Protein AF-A0A8S0PNC3-F1 (afdb_monomer_lite)

Organism: NCBI:txid158383

Radius of gyration: 53.54 Å; chains: 1; bounding box: 103×52×140 Å

Secondary structure (DSSP, 8-state):
-----------PPPPPPP-----------------------------PPPPPPPPPP----------TTHHHHHHHHHHHHHHHHHHHHHHHHHHHHHHHHHHHHHHHHHHHHHHHHHHHHHHHHHHHHHHHHHHHHHHHHHHHHHHHHHHHHHHHHHHHHHHHHHHHHHHHHHHHHHHHHHHHHT-PPPGGGS----

Structure (mmCIF, N/CA/C/O backbone):
data_AF-A0A8S0PNC3-F1
#
_entry.id   AF-A0A8S0PNC3-F1
#
loop_
_atom_site.group_PDB
_atom_site.id
_atom_site.type_symbol
_atom_site.label_atom_id
_atom_site.label_alt_id
_atom_site.label_comp_id
_atom_site.label_asym_id
_atom_site.label_entity_id
_atom_site.label_seq_id
_atom_site.pdbx_PDB_ins_code
_atom_site.Cartn_x
_atom_site.Cartn_y
_atom_site.Cartn_z
_atom_site.occupancy
_atom_site.B_iso_or_equiv
_atom_site.auth_seq_id
_atom_site.auth_comp_id
_atom_site.auth_asym_id
_atom_site.auth_atom_id
_atom_site.pdbx_PDB_model_num
ATOM 1 N N . MET A 1 1 ? -17.866 -44.553 69.596 1.00 35.25 1 MET A N 1
ATOM 2 C CA . MET A 1 1 ? -17.193 -44.864 68.315 1.00 35.25 1 MET A CA 1
ATOM 3 C C . MET A 1 1 ? -18.106 -44.362 67.203 1.00 35.25 1 MET A C 1
ATOM 5 O O . MET A 1 1 ? -19.257 -44.765 67.198 1.00 35.25 1 MET A O 1
ATOM 9 N N . ASN A 1 2 ? -17.732 -43.232 66.585 1.00 35.78 2 ASN A N 1
ATOM 10 C CA . ASN A 1 2 ? -17.472 -43.050 65.138 1.00 35.78 2 ASN A CA 1
ATOM 11 C C . ASN A 1 2 ? -18.680 -43.358 64.230 1.00 35.78 2 ASN A C 1
ATOM 13 O O . ASN A 1 2 ? -19.140 -44.489 64.212 1.00 35.78 2 ASN A O 1
ATOM 17 N N . MET A 1 3 ? -19.317 -42.339 63.637 1.00 35.66 3 MET A N 1
ATOM 18 C CA . MET A 1 3 ? -18.965 -41.596 62.396 1.00 35.66 3 MET A CA 1
ATOM 19 C C . MET A 1 3 ? -19.542 -42.263 61.138 1.00 35.66 3 MET A C 1
ATOM 21 O O . MET A 1 3 ? -19.289 -43.442 60.923 1.00 35.66 3 MET A O 1
ATOM 25 N N . GLY A 1 4 ? -20.228 -41.483 60.287 1.00 35.84 4 GLY A N 1
ATOM 26 C CA . GLY A 1 4 ? -20.468 -41.854 58.883 1.00 35.84 4 GLY A CA 1
ATOM 27 C C . GLY A 1 4 ? -21.778 -41.359 58.252 1.00 35.84 4 GLY A C 1
ATOM 28 O O . GLY A 1 4 ? -22.735 -42.113 58.176 1.00 35.84 4 GLY A O 1
ATOM 29 N N . GLU A 1 5 ? -21.804 -40.082 57.860 1.00 39.53 5 GLU A N 1
ATOM 30 C CA .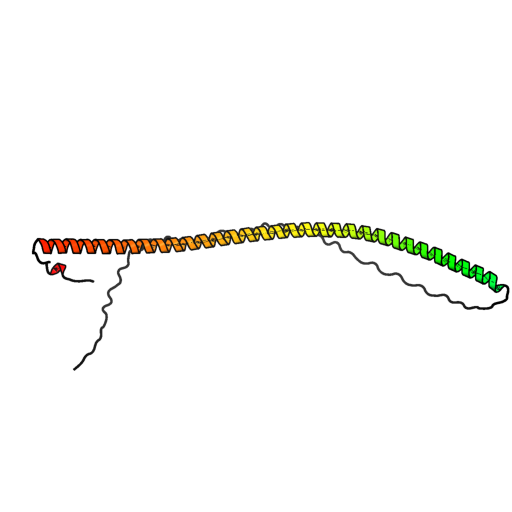 GLU A 1 5 ? -22.172 -39.544 56.527 1.00 39.53 5 GLU A CA 1
ATOM 31 C C . GLU A 1 5 ? -22.951 -40.390 55.479 1.00 39.53 5 GLU A C 1
ATOM 33 O O . GLU A 1 5 ? -22.519 -41.483 55.127 1.00 39.53 5 GLU A O 1
ATOM 38 N N . LEU A 1 6 ? -24.021 -39.782 54.920 1.00 36.72 6 LEU A N 1
ATOM 39 C CA . LEU A 1 6 ? -24.392 -39.521 53.493 1.00 36.72 6 LEU A CA 1
ATOM 40 C C . LEU A 1 6 ? -25.931 -39.617 53.310 1.00 36.72 6 LEU A C 1
ATOM 42 O O . LEU A 1 6 ? -26.512 -40.674 53.520 1.00 36.72 6 LEU A O 1
ATOM 46 N N . GLU A 1 7 ? -26.683 -38.518 53.163 1.00 38.00 7 GLU A N 1
ATOM 47 C CA . GLU A 1 7 ? -26.981 -37.749 51.926 1.00 38.00 7 GLU A CA 1
ATOM 48 C C . GLU A 1 7 ? -27.660 -38.556 50.800 1.00 38.00 7 GLU A C 1
ATOM 50 O O . GLU A 1 7 ? -27.006 -39.319 50.096 1.00 38.00 7 GLU A O 1
ATOM 55 N N . GLU A 1 8 ? -28.960 -38.302 50.579 1.00 37.88 8 GLU A N 1
ATOM 56 C CA . GLU A 1 8 ? -29.574 -38.400 49.247 1.00 37.88 8 GLU A CA 1
ATOM 57 C C . GLU A 1 8 ? -30.665 -37.320 49.053 1.00 37.88 8 GLU A C 1
ATOM 59 O O . GLU A 1 8 ? -31.863 -37.513 49.265 1.00 37.88 8 GLU A O 1
ATOM 64 N N . SER A 1 9 ? -30.201 -36.117 48.706 1.00 37.94 9 SER A N 1
ATOM 65 C CA . SER A 1 9 ? -30.707 -35.223 47.653 1.00 37.94 9 SER A CA 1
ATOM 66 C C . SER A 1 9 ? -32.207 -35.270 47.286 1.00 37.94 9 SER A C 1
ATOM 68 O O . SER A 1 9 ? -32.634 -35.934 46.337 1.00 37.94 9 SER A O 1
ATOM 70 N N . LYS A 1 10 ? -33.010 -34.394 47.908 1.00 42.31 10 LYS A N 1
ATOM 71 C CA . LYS A 1 10 ? -34.225 -33.859 47.264 1.00 42.31 10 LYS A CA 1
ATOM 72 C C . LYS A 1 10 ? -33.864 -32.619 46.449 1.00 42.31 10 LYS A C 1
ATOM 74 O O . LYS A 1 10 ? -33.772 -31.508 46.960 1.00 42.31 10 LYS A O 1
ATOM 79 N N . ARG A 1 11 ? -33.689 -32.841 45.147 1.00 39.75 11 ARG A N 1
ATOM 80 C CA . ARG A 1 11 ? -33.592 -31.828 44.091 1.00 39.75 11 ARG A CA 1
ATOM 81 C C . ARG A 1 11 ? -34.804 -30.882 44.138 1.00 39.75 11 ARG A C 1
ATOM 83 O O . ARG A 1 11 ? -35.896 -31.260 43.718 1.00 39.75 11 ARG A O 1
ATOM 90 N N . VAL A 1 12 ? -34.602 -29.647 44.595 1.00 37.94 12 VAL A N 1
ATOM 91 C CA . VAL A 1 12 ? -35.536 -28.530 44.380 1.00 37.94 12 VAL A CA 1
ATOM 92 C C . VAL A 1 12 ? -35.039 -27.720 43.182 1.00 37.94 12 VAL A C 1
ATOM 94 O O . VAL A 1 12 ? -33.855 -27.414 43.064 1.00 37.94 12 VAL A O 1
ATOM 97 N N . LYS A 1 13 ? -35.960 -27.475 42.247 1.00 35.00 13 LYS A N 1
ATOM 98 C CA . LYS A 1 13 ? -35.778 -26.757 40.978 1.00 35.00 13 LYS A CA 1
ATOM 99 C C . LYS A 1 13 ? -35.099 -25.389 41.173 1.00 35.00 13 LYS A C 1
ATOM 101 O O . LYS A 1 13 ? -35.515 -24.663 42.071 1.00 35.00 13 LYS A O 1
ATOM 106 N N . PRO A 1 14 ? -34.172 -24.982 40.288 1.00 37.22 14 PRO A N 1
ATOM 107 C CA . PRO A 1 14 ? -33.817 -23.575 40.141 1.00 37.22 14 PRO A CA 1
ATOM 108 C C . PRO A 1 14 ? -35.040 -22.796 39.642 1.00 37.22 14 PRO A C 1
ATOM 110 O O . PRO A 1 14 ? -35.660 -23.200 38.655 1.00 37.22 14 PRO A O 1
ATOM 113 N N . GLU A 1 15 ? -35.389 -21.699 40.314 1.00 37.06 15 GLU A N 1
ATOM 114 C CA . GLU A 1 15 ? -36.291 -20.704 39.738 1.00 37.06 15 GLU A CA 1
ATOM 115 C C . GLU A 1 15 ? -35.615 -20.048 38.529 1.00 37.06 15 GLU A C 1
ATOM 117 O O . GLU A 1 15 ? -34.512 -19.505 38.614 1.00 37.06 15 GLU A O 1
ATOM 122 N N . GLU A 1 16 ? -36.291 -20.130 37.385 1.00 38.62 16 GLU A N 1
ATOM 123 C CA . GLU A 1 16 ? -35.973 -19.379 36.178 1.00 38.62 16 GLU A CA 1
ATOM 124 C C . GLU A 1 16 ? -36.192 -17.885 36.433 1.00 38.62 16 GLU A C 1
ATOM 126 O O . GLU A 1 16 ? -37.315 -17.426 36.644 1.00 38.62 16 GLU A O 1
ATOM 131 N N . PHE A 1 17 ? -35.113 -17.106 36.364 1.00 40.19 17 PHE A N 1
ATOM 132 C CA . PHE A 1 17 ? -35.220 -15.655 36.262 1.00 40.19 17 PHE A CA 1
ATOM 133 C C . PHE A 1 17 ? -35.863 -15.280 34.917 1.00 40.19 17 PHE A C 1
ATOM 135 O O . PHE A 1 17 ? -35.531 -15.885 33.892 1.00 40.19 17 PHE A O 1
ATOM 142 N N . PRO A 1 18 ? -36.768 -14.283 34.887 1.00 35.50 18 PRO A N 1
ATOM 143 C CA . PRO A 1 18 ? -37.530 -13.953 33.693 1.00 35.50 18 PRO A CA 1
ATOM 144 C C . PRO A 1 18 ? -36.592 -13.545 32.559 1.00 35.50 18 PRO A C 1
ATOM 146 O O . PRO A 1 18 ? -35.780 -12.630 32.705 1.00 35.50 18 PRO A O 1
ATOM 149 N N . ALA A 1 19 ? -36.743 -14.230 31.424 1.00 36.75 19 ALA A N 1
ATOM 150 C CA . ALA A 1 19 ? -36.031 -13.964 30.188 1.00 36.75 19 ALA A CA 1
ATOM 151 C C . ALA A 1 19 ? -36.171 -12.486 29.795 1.00 36.75 19 ALA A C 1
ATOM 153 O O . ALA A 1 19 ? -37.175 -12.047 29.224 1.00 36.75 19 ALA A O 1
ATOM 154 N N . THR A 1 20 ? -35.139 -11.695 30.080 1.00 35.78 20 THR A N 1
ATOM 155 C CA . THR A 1 20 ? -34.94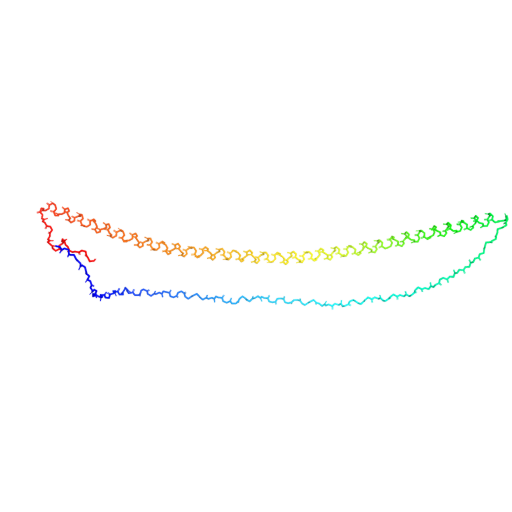6 -10.416 29.411 1.00 35.78 20 THR A CA 1
ATOM 156 C C . THR A 1 20 ? -34.622 -10.733 27.967 1.00 35.78 20 THR A C 1
ATOM 158 O O . THR A 1 20 ? -33.523 -11.194 27.674 1.00 35.78 20 THR A O 1
ATOM 161 N N . LYS A 1 21 ? -35.629 -10.534 27.113 1.00 38.09 21 LYS A N 1
ATOM 162 C CA . LYS A 1 21 ? -35.606 -10.606 25.650 1.00 38.09 21 LYS A CA 1
ATOM 163 C C . LYS A 1 21 ? -34.200 -10.307 25.133 1.00 38.09 21 LYS A C 1
ATOM 165 O O . LYS A 1 21 ? -33.789 -9.147 25.105 1.00 38.09 21 LYS A O 1
ATOM 170 N N . GLU A 1 22 ? -33.465 -11.355 24.771 1.00 34.66 22 GLU A N 1
ATOM 171 C CA . GLU A 1 22 ? -32.216 -11.208 24.043 1.00 34.66 22 GLU A CA 1
ATOM 172 C C . GLU A 1 22 ? -32.556 -10.423 22.780 1.00 34.66 22 GLU A C 1
ATOM 174 O O . GLU A 1 22 ? -33.318 -10.882 21.926 1.00 34.66 22 GLU A O 1
ATOM 179 N N . ALA A 1 23 ? -32.057 -9.192 22.684 1.00 36.88 23 ALA A N 1
ATOM 180 C CA . ALA A 1 23 ? -32.041 -8.504 21.413 1.00 36.88 23 ALA A CA 1
ATOM 181 C C . ALA A 1 23 ? -31.129 -9.339 20.516 1.00 36.88 23 ALA A C 1
ATOM 183 O O . ALA A 1 23 ? -29.906 -9.301 20.651 1.00 36.88 23 ALA A O 1
ATOM 184 N N . HIS A 1 24 ? -31.740 -10.148 19.655 1.00 32.00 24 HIS A N 1
ATOM 185 C CA . HIS A 1 24 ? -31.059 -10.862 18.594 1.00 32.00 24 HIS A CA 1
ATOM 186 C C . HIS A 1 24 ? -30.411 -9.797 17.704 1.00 32.00 24 HIS A C 1
ATOM 188 O O . HIS A 1 24 ? -31.065 -9.192 16.856 1.00 32.00 24 HIS A O 1
ATOM 194 N N . ILE A 1 25 ? -29.139 -9.482 17.957 1.00 35.88 25 ILE A N 1
ATOM 195 C CA . ILE A 1 25 ? -28.362 -8.643 17.051 1.00 35.88 25 ILE A CA 1
ATOM 196 C C . ILE A 1 25 ? -27.991 -9.559 15.892 1.00 35.88 25 ILE A C 1
ATOM 198 O O . ILE A 1 25 ? -26.942 -10.200 15.885 1.00 35.88 25 ILE A O 1
ATOM 202 N N . GLU A 1 26 ? -28.911 -9.651 14.936 1.00 32.66 26 GLU A N 1
ATOM 203 C CA . GLU A 1 26 ? -28.681 -10.270 13.642 1.00 32.66 26 GLU A CA 1
ATOM 204 C C . GLU A 1 26 ? -27.460 -9.594 13.007 1.00 32.66 26 GLU A C 1
ATOM 206 O O . GLU A 1 26 ? -27.478 -8.410 12.654 1.00 32.66 26 GLU A O 1
ATOM 211 N N . ILE A 1 27 ? -26.359 -10.340 12.889 1.00 35.19 27 ILE A N 1
ATOM 212 C CA . ILE A 1 27 ? -25.191 -9.909 12.124 1.00 35.19 27 ILE A CA 1
ATOM 213 C C . ILE A 1 27 ? -25.582 -10.025 10.652 1.00 35.19 27 ILE A C 1
ATOM 215 O O . ILE A 1 27 ? -25.289 -11.012 9.980 1.00 35.19 27 ILE A O 1
ATOM 219 N N . LYS A 1 28 ? -26.283 -9.011 10.143 1.00 34.16 28 LYS A N 1
ATOM 220 C CA . LYS A 1 28 ? -26.570 -8.903 8.718 1.00 34.16 28 LYS A CA 1
ATOM 221 C C . LYS A 1 28 ? -25.260 -8.603 7.999 1.00 34.16 28 LYS A C 1
ATOM 223 O O . LYS A 1 28 ? -24.784 -7.471 8.020 1.00 34.16 28 LYS A O 1
ATOM 228 N N . ALA A 1 29 ? -24.669 -9.628 7.391 1.00 41.75 29 ALA A N 1
ATOM 229 C CA . ALA A 1 29 ? -23.529 -9.479 6.497 1.00 41.75 29 ALA A CA 1
ATOM 230 C C . ALA A 1 29 ? -23.938 -8.599 5.298 1.00 41.75 29 ALA A C 1
ATOM 232 O O . ALA A 1 29 ? -24.823 -9.000 4.537 1.00 41.75 29 ALA A O 1
ATOM 233 N N . PRO A 1 30 ? -23.345 -7.408 5.091 1.00 42.47 30 PRO A N 1
ATOM 234 C CA . PRO A 1 30 ? -23.678 -6.594 3.935 1.00 42.47 30 PRO A CA 1
ATOM 235 C C . PRO A 1 30 ? -22.762 -6.957 2.760 1.00 42.47 30 PRO A C 1
ATOM 237 O O . PRO A 1 30 ? -21.583 -6.623 2.749 1.00 42.47 30 PRO A O 1
ATOM 240 N N . ASN A 1 31 ? -23.377 -7.626 1.784 1.00 36.38 31 ASN A N 1
ATOM 241 C CA . ASN A 1 31 ? -23.206 -7.515 0.334 1.00 36.38 31 ASN A CA 1
ATOM 242 C C . ASN A 1 31 ? -21.800 -7.631 -0.289 1.00 36.38 31 ASN A C 1
ATOM 244 O O . ASN A 1 31 ? -20.936 -6.769 -0.161 1.00 36.38 31 ASN A O 1
ATOM 248 N N . HIS A 1 32 ? -21.683 -8.686 -1.103 1.00 37.06 32 HIS A N 1
ATOM 249 C CA . HIS A 1 32 ? -20.762 -8.909 -2.218 1.00 37.06 32 HIS A CA 1
ATOM 250 C C . HIS A 1 32 ? -20.119 -7.625 -2.780 1.00 37.06 32 HIS A C 1
ATOM 252 O O . HIS A 1 32 ? -20.782 -6.797 -3.410 1.00 37.06 32 HIS A O 1
ATOM 258 N N . VAL A 1 33 ? -18.799 -7.501 -2.611 1.00 33.62 33 VAL A N 1
ATOM 259 C CA . VAL A 1 33 ? -17.993 -6.439 -3.222 1.00 33.62 33 VAL A CA 1
ATOM 260 C C . VAL A 1 33 ? -18.045 -6.599 -4.742 1.00 33.62 33 VAL A C 1
ATOM 262 O O . VAL A 1 33 ? -17.452 -7.509 -5.316 1.00 33.62 33 VAL A O 1
ATOM 265 N N . SER A 1 34 ? -18.787 -5.710 -5.403 1.00 32.88 34 SER A N 1
ATOM 266 C CA . SER A 1 34 ? -18.730 -5.537 -6.853 1.00 32.88 34 SER A CA 1
ATOM 267 C C . SER A 1 34 ? -17.409 -4.860 -7.206 1.00 32.88 34 SER A C 1
ATOM 269 O O . SER A 1 34 ? -17.277 -3.637 -7.139 1.00 32.88 34 SER A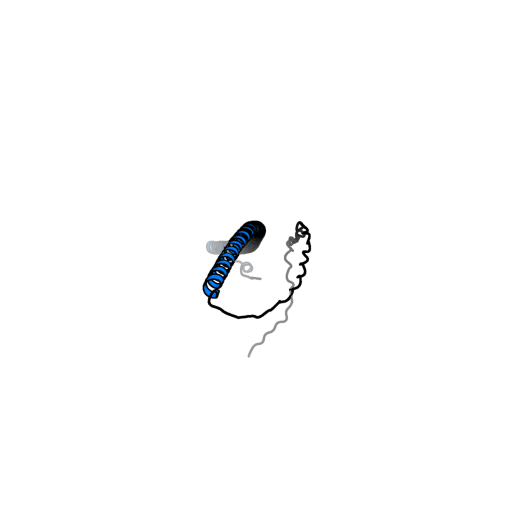 O 1
ATOM 271 N N . PHE A 1 35 ? -16.406 -5.662 -7.555 1.00 31.62 35 PHE A N 1
ATOM 272 C CA . PHE A 1 35 ? -15.218 -5.154 -8.225 1.00 31.62 35 PHE A CA 1
ATOM 273 C C . PHE A 1 35 ? -15.613 -4.747 -9.646 1.00 31.62 35 PHE A C 1
ATOM 275 O O . PHE A 1 35 ? -15.987 -5.585 -10.470 1.00 31.62 35 PHE A O 1
ATOM 282 N N . ARG A 1 36 ? -15.547 -3.443 -9.941 1.00 33.44 36 ARG A N 1
ATOM 283 C CA . ARG A 1 36 ? -15.670 -2.934 -11.310 1.00 33.44 36 ARG A CA 1
ATOM 284 C C . ARG A 1 36 ? -14.612 -3.610 -12.183 1.00 33.44 36 ARG A C 1
ATOM 286 O O . ARG A 1 36 ? -13.419 -3.369 -12.041 1.00 33.44 36 ARG A O 1
ATOM 293 N N . LYS A 1 37 ? -15.081 -4.445 -13.104 1.00 36.25 37 LYS A N 1
ATOM 294 C CA . LYS A 1 37 ? -14.292 -5.075 -14.157 1.00 36.25 37 LYS A CA 1
ATOM 295 C C . LYS A 1 37 ? -14.008 -4.044 -15.253 1.00 36.25 37 LYS A C 1
ATOM 297 O O . LYS A 1 37 ? -14.843 -3.829 -16.124 1.00 36.25 37 LYS A O 1
ATOM 302 N N . THR A 1 38 ? -12.836 -3.419 -15.230 1.00 28.94 38 THR A N 1
ATOM 303 C CA . THR A 1 38 ? -12.267 -2.752 -16.412 1.00 28.94 38 THR A CA 1
ATOM 304 C C . THR A 1 38 ? -11.339 -3.730 -17.121 1.00 28.94 38 THR A C 1
ATOM 306 O O . THR A 1 38 ? -10.192 -3.915 -16.730 1.00 28.94 38 THR A O 1
ATOM 309 N N . VAL A 1 39 ? -11.875 -4.394 -18.147 1.00 35.62 39 VAL A N 1
ATOM 310 C CA . VAL A 1 39 ? -11.102 -5.149 -19.142 1.00 35.62 39 VAL A CA 1
ATOM 311 C C . VAL A 1 39 ? -10.608 -4.158 -20.189 1.00 35.62 39 VAL A C 1
ATOM 313 O O . VAL A 1 39 ? -11.422 -3.471 -20.801 1.00 35.62 39 VAL A O 1
ATOM 316 N N . VAL A 1 40 ? -9.296 -4.108 -20.416 1.00 30.42 40 VAL A N 1
ATOM 317 C CA . VAL A 1 40 ? -8.717 -3.533 -21.636 1.00 30.42 40 VAL A CA 1
ATOM 318 C C . VAL A 1 40 ? -7.841 -4.601 -22.283 1.00 30.42 40 VAL A C 1
ATOM 320 O O . VAL A 1 40 ? -6.880 -5.085 -21.691 1.00 30.42 40 VAL A O 1
ATOM 323 N N . THR A 1 41 ? -8.252 -4.995 -23.483 1.00 27.84 41 THR A N 1
ATOM 324 C CA . THR A 1 41 ? -7.638 -5.975 -24.381 1.00 27.84 41 THR A CA 1
ATOM 325 C C . THR A 1 41 ? -6.385 -5.383 -25.037 1.00 27.84 41 THR A C 1
ATOM 327 O O . THR A 1 41 ? -6.448 -4.269 -25.553 1.00 27.84 41 THR A O 1
ATOM 330 N N . ILE A 1 42 ? -5.268 -6.119 -25.059 1.00 31.97 42 ILE A N 1
ATOM 331 C CA . ILE A 1 42 ? -4.046 -5.764 -25.805 1.00 31.97 42 ILE A CA 1
ATOM 332 C C . ILE A 1 42 ? -3.960 -6.693 -27.036 1.00 31.97 42 ILE A C 1
ATOM 334 O O . ILE A 1 42 ? -4.011 -7.908 -26.840 1.00 31.97 42 ILE A O 1
ATOM 338 N N . PRO A 1 43 ? -3.880 -6.184 -28.284 1.00 31.95 43 PRO A N 1
ATOM 339 C CA . PRO A 1 43 ? -3.689 -7.014 -29.478 1.00 31.95 43 PRO A CA 1
ATOM 340 C C . PRO A 1 43 ? -2.208 -7.368 -29.699 1.00 31.95 43 PRO A C 1
ATOM 342 O O . PRO A 1 43 ? -1.363 -6.476 -29.738 1.00 31.95 43 PRO A O 1
ATOM 345 N N . ASP A 1 44 ? -1.916 -8.658 -29.884 1.00 30.03 44 ASP A N 1
ATOM 346 C CA . ASP A 1 44 ? -0.612 -9.196 -30.304 1.00 30.03 44 ASP A CA 1
ATOM 347 C C . ASP A 1 44 ? -0.428 -9.077 -31.827 1.00 30.03 44 ASP A C 1
ATOM 349 O O . ASP A 1 44 ? -1.246 -9.598 -32.592 1.00 30.03 44 ASP A O 1
ATOM 353 N N . GLU A 1 45 ? 0.680 -8.482 -32.283 1.00 32.81 45 GLU A N 1
ATOM 354 C CA . GLU A 1 45 ? 1.097 -8.514 -33.690 1.00 32.81 45 GLU A CA 1
ATOM 355 C C . GLU A 1 45 ? 2.439 -9.255 -33.835 1.00 32.81 45 GLU A C 1
ATOM 357 O O . GLU A 1 45 ? 3.463 -8.892 -33.255 1.00 32.81 45 GLU A O 1
ATOM 362 N N . LYS A 1 46 ? 2.397 -10.366 -34.583 1.00 34.91 46 LYS A N 1
ATOM 363 C CA . LYS A 1 46 ? 3.492 -11.319 -34.812 1.00 34.91 46 LYS A CA 1
ATOM 364 C C . LYS A 1 46 ? 4.596 -10.718 -35.686 1.00 34.91 46 LYS A C 1
ATOM 366 O O . LYS A 1 46 ? 4.322 -10.260 -36.790 1.00 34.91 46 LYS A O 1
ATOM 371 N N . ILE A 1 47 ? 5.855 -10.871 -35.271 1.00 33.06 47 ILE A N 1
ATOM 372 C CA . ILE A 1 47 ? 7.037 -10.580 -36.099 1.00 33.06 47 ILE A CA 1
ATOM 373 C C . ILE A 1 47 ? 7.711 -11.900 -36.502 1.00 33.06 47 ILE A C 1
ATOM 375 O O . ILE A 1 47 ? 8.168 -12.664 -35.655 1.00 33.06 47 ILE A O 1
ATOM 379 N N . THR A 1 48 ? 7.782 -12.168 -37.808 1.00 33.69 48 THR A N 1
ATOM 380 C CA . THR A 1 48 ? 8.561 -13.267 -38.412 1.00 33.69 48 THR A CA 1
ATOM 381 C C . THR A 1 48 ? 9.977 -12.807 -38.800 1.00 33.69 48 THR A C 1
ATOM 383 O O . THR A 1 48 ? 10.104 -11.738 -39.398 1.00 33.69 48 THR A O 1
ATOM 386 N N . PRO A 1 49 ? 11.038 -13.598 -38.536 1.00 38.88 49 PRO A N 1
ATOM 387 C CA . PRO A 1 49 ? 12.419 -13.240 -38.881 1.00 38.88 49 PRO A CA 1
ATOM 388 C C . PRO A 1 49 ? 12.806 -13.621 -40.331 1.00 38.88 49 PRO A C 1
ATOM 390 O O . PRO A 1 49 ? 12.300 -14.622 -40.850 1.00 38.88 49 PRO A O 1
ATOM 393 N N . PRO A 1 50 ? 13.725 -12.881 -40.995 1.00 36.47 50 PRO A N 1
ATOM 394 C CA . PRO A 1 50 ? 14.162 -13.184 -42.355 1.00 36.47 50 PRO A CA 1
ATOM 395 C C . PRO A 1 50 ? 15.330 -14.188 -42.408 1.00 36.47 50 PRO A C 1
ATOM 397 O O . PRO A 1 50 ? 16.168 -14.279 -41.513 1.00 36.47 50 PRO A O 1
ATOM 400 N N . LYS A 1 51 ? 15.353 -14.941 -43.511 1.00 38.06 51 LYS A N 1
ATOM 401 C CA . LYS A 1 51 ? 16.238 -16.069 -43.851 1.00 38.06 51 LYS A CA 1
ATOM 402 C C . LYS A 1 51 ? 17.573 -15.574 -44.463 1.00 38.06 51 LYS A C 1
ATOM 404 O O . LYS A 1 51 ? 17.532 -14.603 -45.216 1.00 38.06 51 LYS A O 1
ATOM 409 N N . PRO A 1 52 ? 18.733 -16.217 -44.211 1.00 34.56 52 PRO A N 1
ATOM 410 C CA . PRO A 1 52 ? 20.031 -15.744 -44.710 1.00 34.56 52 PRO A CA 1
ATOM 411 C C . PRO A 1 52 ? 20.363 -16.230 -46.137 1.00 34.56 52 PRO A C 1
ATOM 413 O O . PRO A 1 52 ? 19.983 -17.335 -46.529 1.00 34.56 52 PRO A O 1
ATOM 416 N N . LEU A 1 53 ? 21.092 -15.398 -46.896 1.00 36.56 53 LEU A N 1
ATOM 417 C CA . LEU A 1 53 ? 21.594 -15.664 -48.257 1.00 36.56 53 LEU A CA 1
ATOM 418 C C . LEU A 1 53 ? 23.015 -16.281 -48.251 1.00 36.56 53 LEU A C 1
ATOM 420 O O . LEU A 1 53 ? 23.758 -16.075 -47.289 1.00 36.56 53 LEU A O 1
ATOM 424 N N . PRO A 1 54 ? 23.407 -17.028 -49.306 1.00 33.09 54 PRO A N 1
ATOM 425 C CA . PRO A 1 54 ? 24.586 -17.888 -49.304 1.00 33.09 54 PRO A CA 1
ATOM 426 C C . PRO A 1 54 ? 25.873 -17.206 -49.799 1.00 33.09 54 PRO A C 1
ATOM 428 O O . PRO A 1 54 ? 25.865 -16.345 -50.675 1.00 33.09 54 PRO A O 1
ATOM 431 N N . VAL A 1 55 ? 26.987 -17.668 -49.228 1.00 36.16 55 VAL A N 1
ATOM 432 C CA . VAL A 1 55 ? 28.384 -17.312 -49.520 1.00 36.16 55 VAL A CA 1
ATOM 433 C C . VAL A 1 55 ? 28.831 -17.912 -50.860 1.00 36.16 55 VAL A C 1
ATOM 435 O O . VAL A 1 55 ? 28.631 -19.102 -51.093 1.00 36.16 55 VAL A O 1
ATOM 438 N N . ALA A 1 56 ? 29.492 -17.115 -51.706 1.00 32.75 56 ALA A N 1
ATOM 439 C CA . ALA A 1 56 ? 30.165 -17.574 -52.925 1.00 32.75 56 ALA A CA 1
ATOM 440 C C . ALA A 1 56 ? 31.692 -17.657 -52.732 1.00 32.75 56 ALA A C 1
ATOM 442 O O . ALA A 1 56 ? 32.300 -16.835 -52.045 1.00 32.75 56 ALA A O 1
ATOM 443 N N . GLN A 1 57 ? 32.292 -18.690 -53.329 1.00 30.56 57 GLN A N 1
ATOM 444 C CA . GLN A 1 57 ? 33.679 -19.130 -53.168 1.00 30.56 57 GLN A CA 1
ATOM 445 C C . GLN A 1 57 ? 34.679 -18.410 -54.097 1.00 30.56 57 GLN A C 1
ATOM 447 O O . GLN A 1 57 ? 34.417 -18.202 -55.273 1.00 30.56 57 GLN A O 1
ATOM 452 N N . LYS A 1 58 ? 35.852 -18.120 -53.515 1.00 36.72 58 LYS A N 1
ATOM 453 C CA . LYS A 1 58 ? 37.246 -18.337 -53.968 1.00 36.72 58 LYS A CA 1
ATOM 454 C C . LYS A 1 58 ? 37.580 -18.317 -55.476 1.00 36.72 58 LYS A C 1
ATOM 456 O O . LYS A 1 58 ? 37.141 -19.177 -56.228 1.00 36.72 58 LYS A O 1
ATOM 461 N N . ALA A 1 59 ? 38.584 -17.510 -55.826 1.00 28.41 59 ALA A N 1
ATOM 462 C CA . ALA A 1 59 ? 39.537 -17.816 -56.894 1.00 28.41 59 ALA A CA 1
ATOM 463 C C . ALA A 1 59 ? 40.967 -17.589 -56.376 1.00 28.41 59 ALA A C 1
ATOM 465 O O . ALA A 1 59 ? 41.237 -16.619 -55.669 1.00 28.41 59 ALA A O 1
ATOM 466 N N . ALA A 1 60 ? 41.847 -18.536 -56.681 1.00 37.50 60 ALA A N 1
ATOM 467 C CA . ALA A 1 60 ? 43.288 -18.463 -56.484 1.00 37.50 60 ALA A CA 1
ATOM 468 C C . ALA A 1 60 ? 43.941 -18.265 -57.855 1.00 37.50 60 ALA A C 1
ATOM 470 O O . ALA A 1 60 ? 43.440 -18.845 -58.813 1.00 37.50 60 ALA A O 1
ATOM 471 N N . ASP A 1 61 ? 45.070 -17.557 -57.927 1.00 29.31 61 ASP A N 1
ATOM 472 C CA . ASP A 1 61 ? 46.153 -17.968 -58.826 1.00 29.31 61 ASP A CA 1
ATOM 473 C C . ASP A 1 61 ? 47.521 -17.434 -58.368 1.00 29.31 61 ASP A C 1
ATOM 475 O O . ASP A 1 61 ? 47.619 -16.383 -57.731 1.00 29.31 61 ASP A O 1
ATOM 479 N N . HIS A 1 62 ? 48.549 -18.236 -58.640 1.00 40.22 62 HIS A N 1
ATOM 480 C CA . HIS A 1 62 ? 49.959 -18.066 -58.296 1.00 40.22 62 HIS A CA 1
ATOM 481 C C . HIS A 1 62 ? 50.725 -17.334 -59.409 1.00 40.22 62 HIS A C 1
ATOM 483 O O . HIS A 1 62 ? 50.337 -17.370 -60.570 1.00 40.22 62 HIS A O 1
ATOM 489 N N . GLY A 1 63 ? 51.894 -16.781 -59.073 1.00 33.16 63 GLY A N 1
ATOM 490 C CA . GLY A 1 63 ? 52.921 -16.460 -60.070 1.00 33.16 63 GLY A CA 1
ATOM 491 C C . GLY A 1 63 ? 53.889 -15.382 -59.605 1.00 33.16 63 GLY A C 1
ATOM 492 O O . GLY A 1 63 ? 53.610 -14.197 -59.742 1.00 33.16 63 GLY A O 1
ATOM 493 N N . ILE A 1 64 ? 55.024 -15.792 -59.035 1.00 47.56 64 ILE A N 1
ATOM 494 C CA . ILE A 1 64 ? 56.148 -14.910 -58.702 1.00 47.56 64 ILE A CA 1
ATOM 495 C C . ILE A 1 64 ? 57.189 -15.045 -59.812 1.00 47.56 64 ILE A C 1
ATOM 497 O O . ILE A 1 64 ? 57.723 -16.134 -59.995 1.00 47.56 64 ILE A O 1
ATOM 501 N N . GLU A 1 65 ? 57.565 -13.936 -60.444 1.00 42.84 65 GLU A N 1
ATOM 502 C CA . GLU A 1 65 ? 58.873 -13.788 -61.087 1.00 42.84 65 GLU A CA 1
ATOM 503 C C . GLU A 1 65 ? 59.332 -12.327 -60.971 1.00 42.84 65 GLU A C 1
ATOM 505 O O . GLU A 1 65 ? 58.532 -11.415 -61.164 1.00 42.84 65 GLU A O 1
ATOM 510 N N . LYS A 1 66 ? 60.592 -12.106 -60.564 1.00 45.69 66 LYS A N 1
ATOM 511 C CA . LYS A 1 66 ? 61.172 -10.777 -60.309 1.00 45.69 66 LYS A CA 1
ATOM 512 C C . LYS A 1 66 ? 62.325 -10.504 -61.276 1.00 45.69 66 LYS A C 1
ATOM 514 O O . LYS A 1 66 ? 63.265 -11.295 -61.317 1.00 45.69 66 LYS A O 1
ATOM 519 N N . SER A 1 67 ? 62.338 -9.348 -61.937 1.00 40.94 67 SER A N 1
ATOM 520 C CA . SER A 1 67 ? 63.509 -8.802 -62.642 1.00 40.94 67 SER A CA 1
ATOM 521 C C . SER A 1 67 ? 63.610 -7.289 -62.432 1.00 40.94 67 SER A C 1
ATOM 523 O O . SER A 1 67 ? 62.606 -6.615 -62.328 1.00 40.94 67 SER A O 1
ATOM 525 N N . VAL A 1 68 ? 64.825 -6.746 -62.354 1.00 53.28 68 VAL A N 1
ATOM 526 C CA . VAL A 1 68 ? 65.262 -5.457 -61.759 1.0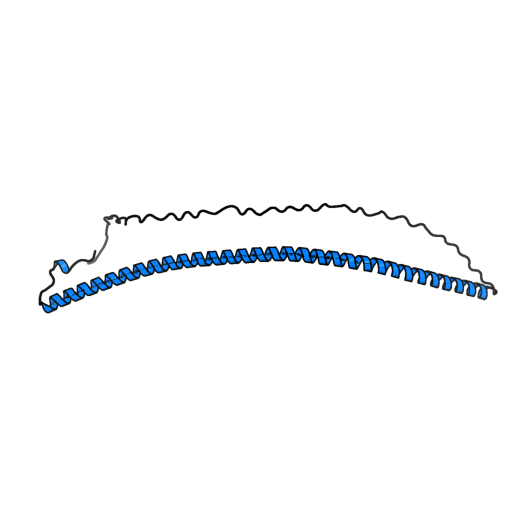0 53.28 68 VAL A CA 1
ATOM 527 C C . VAL A 1 68 ? 64.517 -4.147 -62.168 1.00 53.28 68 VAL A C 1
ATOM 529 O O . VAL A 1 68 ? 64.749 -3.118 -61.538 1.00 53.28 68 VAL A O 1
ATOM 532 N N . GLY A 1 69 ? 63.538 -4.160 -63.086 1.00 52.41 69 GLY A N 1
ATOM 533 C CA . GLY A 1 69 ? 62.467 -3.133 -63.172 1.00 52.41 69 GLY A CA 1
ATOM 534 C C . GLY A 1 69 ? 61.425 -3.211 -62.032 1.00 52.41 69 GLY A C 1
ATOM 535 O O . GLY A 1 69 ? 60.755 -2.236 -61.698 1.00 52.41 69 GLY A O 1
ATOM 536 N N . ASP A 1 70 ? 61.411 -4.351 -61.342 1.00 57.66 70 ASP A N 1
ATOM 537 C CA . ASP A 1 70 ? 60.541 -4.801 -60.256 1.00 57.66 70 ASP A CA 1
ATOM 538 C C . ASP A 1 70 ? 60.402 -3.855 -59.069 1.00 57.66 70 ASP A C 1
ATOM 540 O O . ASP A 1 70 ? 59.445 -3.965 -58.309 1.00 57.66 70 ASP A O 1
ATOM 544 N N . VAL A 1 71 ? 61.405 -3.022 -58.791 1.00 62.38 71 VAL A N 1
ATOM 545 C CA . VAL A 1 71 ? 61.401 -2.204 -57.569 1.00 62.38 71 VAL A CA 1
ATOM 546 C C . VAL A 1 71 ? 60.422 -1.044 -57.711 1.00 62.38 71 VAL A C 1
ATOM 548 O O . VAL A 1 71 ? 59.715 -0.739 -56.753 1.00 62.38 71 VAL A O 1
ATOM 551 N N . LYS A 1 72 ? 60.339 -0.440 -58.903 1.00 67.69 72 LYS A N 1
ATOM 552 C CA . LYS A 1 72 ? 59.419 0.667 -59.173 1.00 67.69 72 LYS A CA 1
ATOM 553 C C . LYS A 1 72 ? 57.976 0.167 -59.276 1.00 67.69 72 LYS A C 1
ATOM 555 O O . LYS A 1 72 ? 57.122 0.677 -58.563 1.00 67.69 72 LYS A O 1
ATOM 560 N N . ASP A 1 73 ? 57.744 -0.918 -60.013 1.00 77.88 73 ASP A N 1
ATOM 561 C CA . ASP A 1 73 ? 56.409 -1.520 -60.140 1.00 77.88 73 ASP A CA 1
ATOM 562 C C . ASP A 1 73 ? 55.882 -2.061 -58.798 1.00 77.88 73 ASP A C 1
ATOM 564 O O . ASP A 1 73 ? 54.695 -1.949 -58.492 1.00 77.88 73 ASP A O 1
ATOM 568 N N . LYS A 1 74 ? 56.761 -2.588 -57.931 1.00 81.94 74 LYS A N 1
ATOM 569 C CA . LYS A 1 74 ? 56.383 -2.953 -56.555 1.00 81.94 74 LYS A CA 1
ATOM 570 C C . LYS A 1 74 ? 56.113 -1.758 -55.661 1.00 81.94 74 LYS A C 1
ATOM 572 O O . LYS A 1 74 ? 55.257 -1.873 -54.788 1.00 81.94 74 LYS A O 1
ATOM 577 N N . ALA A 1 75 ? 56.857 -0.665 -55.813 1.00 85.69 75 ALA A N 1
ATOM 578 C CA . ALA A 1 75 ? 56.606 0.555 -55.055 1.00 85.69 75 ALA A CA 1
ATOM 579 C C . ALA A 1 75 ? 55.244 1.150 -55.440 1.00 85.69 75 ALA A C 1
ATOM 581 O O . ALA A 1 75 ? 54.453 1.470 -54.554 1.00 85.69 75 ALA A O 1
ATOM 582 N N . ASP A 1 76 ? 54.930 1.181 -56.736 1.00 87.75 76 ASP A N 1
ATOM 583 C CA . ASP A 1 76 ? 53.642 1.642 -57.259 1.00 87.75 76 ASP A CA 1
ATOM 584 C C . ASP A 1 76 ? 52.496 0.700 -56.837 1.00 87.75 76 ASP A C 1
ATOM 586 O O . ASP A 1 76 ? 51.445 1.155 -56.378 1.00 87.75 76 ASP A O 1
ATOM 590 N N . ALA A 1 77 ? 52.712 -0.621 -56.862 1.00 90.12 77 ALA A N 1
ATOM 591 C CA . ALA A 1 77 ? 51.753 -1.596 -56.337 1.00 90.12 77 ALA A CA 1
ATOM 592 C C . ALA A 1 77 ? 51.555 -1.475 -54.815 1.00 90.12 77 ALA A C 1
ATOM 594 O O . ALA A 1 77 ? 50.432 -1.592 -54.322 1.00 90.12 77 ALA A O 1
ATOM 595 N N . ALA A 1 78 ? 52.619 -1.225 -54.047 1.00 90.56 78 ALA A N 1
ATOM 596 C CA . ALA A 1 78 ? 52.527 -0.994 -52.607 1.00 90.56 78 ALA A CA 1
ATOM 597 C C . ALA A 1 78 ? 51.758 0.297 -52.296 1.00 90.56 78 ALA A C 1
ATOM 599 O O . ALA A 1 78 ? 50.919 0.300 -51.395 1.00 90.56 78 ALA A O 1
ATOM 600 N N . LEU A 1 79 ? 51.976 1.359 -53.074 1.00 92.81 79 LEU A N 1
ATOM 601 C CA . LEU A 1 79 ? 51.246 2.616 -52.950 1.00 92.81 79 LEU A CA 1
ATOM 602 C C . LEU A 1 79 ? 49.754 2.434 -53.264 1.00 92.81 79 LEU A C 1
ATOM 604 O O . LEU A 1 79 ? 48.917 2.858 -52.470 1.00 92.81 79 LEU A O 1
ATOM 608 N N . ALA A 1 80 ? 49.408 1.704 -54.329 1.00 93.88 80 ALA A N 1
ATOM 609 C CA . ALA A 1 80 ? 48.017 1.372 -54.649 1.00 93.88 80 ALA A CA 1
ATOM 610 C C . ALA A 1 80 ? 47.325 0.564 -53.533 1.00 93.88 80 ALA A C 1
ATOM 612 O O . ALA A 1 80 ? 46.148 0.786 -53.236 1.00 93.88 80 ALA A O 1
ATOM 613 N N . ARG A 1 81 ? 48.053 -0.346 -52.868 1.00 94.38 81 ARG A N 1
ATOM 614 C CA . ARG A 1 81 ? 47.539 -1.089 -51.703 1.00 94.38 81 ARG A CA 1
ATOM 615 C C . ARG A 1 81 ? 47.288 -0.171 -50.512 1.00 94.38 81 ARG A C 1
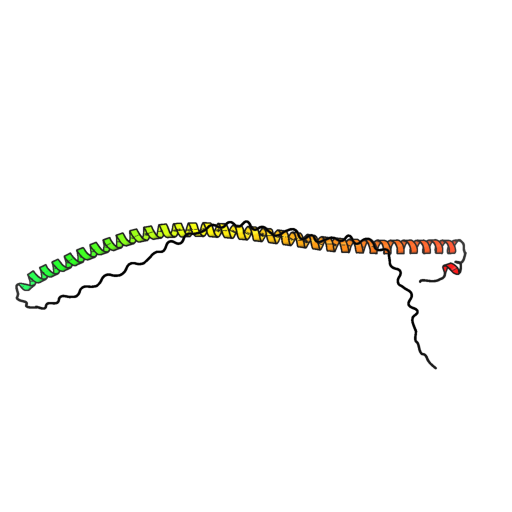ATOM 617 O O . ARG A 1 81 ? 46.209 -0.239 -49.932 1.00 94.38 81 ARG A O 1
ATOM 624 N N . VAL A 1 82 ? 48.224 0.724 -50.199 1.00 96.12 82 VAL A N 1
ATOM 625 C CA . VAL A 1 82 ? 48.056 1.716 -49.124 1.00 96.12 82 VAL A CA 1
ATOM 626 C C . VAL A 1 82 ? 46.883 2.658 -49.416 1.00 96.12 82 VAL A C 1
ATOM 628 O O . VAL A 1 82 ? 46.094 2.967 -48.523 1.00 96.12 82 VAL A O 1
ATOM 631 N N . GLU A 1 83 ? 46.712 3.094 -50.665 1.00 96.00 83 GLU A N 1
ATOM 632 C CA . GLU A 1 83 ? 45.567 3.917 -51.060 1.00 96.00 83 GLU A CA 1
ATOM 633 C C . GLU A 1 83 ? 44.235 3.172 -50.928 1.00 96.00 83 GLU A C 1
ATOM 635 O O . GLU A 1 83 ? 43.255 3.747 -50.444 1.00 96.00 83 GLU A O 1
ATOM 640 N N . LEU A 1 84 ? 44.189 1.895 -51.317 1.00 96.00 84 LEU A N 1
ATOM 641 C CA . LEU A 1 84 ? 43.012 1.050 -51.131 1.00 96.00 84 LEU A CA 1
ATOM 642 C C . LEU A 1 84 ? 42.693 0.868 -49.643 1.00 96.00 84 LEU A C 1
ATOM 644 O O . LEU A 1 84 ? 41.549 1.067 -49.238 1.00 96.00 84 LEU A O 1
ATOM 648 N N . GLU A 1 85 ? 43.692 0.553 -48.821 1.00 96.81 85 GLU A N 1
ATOM 649 C CA . GLU A 1 85 ? 43.548 0.420 -47.369 1.00 96.81 85 GLU A CA 1
ATOM 650 C C . GLU A 1 85 ? 43.027 1.717 -46.739 1.00 96.81 85 GLU A C 1
ATOM 652 O O . GLU A 1 85 ? 42.090 1.682 -45.941 1.00 96.81 85 GLU A O 1
ATOM 657 N N . LYS A 1 86 ? 43.546 2.877 -47.164 1.00 98.19 86 LYS A N 1
ATOM 658 C CA . LYS A 1 86 ? 43.056 4.192 -46.729 1.00 98.19 86 LYS A CA 1
ATOM 659 C C . LYS A 1 86 ? 41.587 4.409 -47.100 1.00 98.19 86 LYS A C 1
ATOM 661 O O . LYS A 1 86 ? 40.816 4.895 -46.271 1.00 98.19 86 LYS A O 1
ATOM 666 N N . ARG A 1 87 ? 41.180 4.054 -48.326 1.00 97.88 87 ARG A N 1
ATOM 667 C CA . ARG A 1 87 ? 39.775 4.160 -48.767 1.00 97.88 87 ARG A CA 1
ATOM 668 C C . ARG A 1 87 ? 38.867 3.242 -47.951 1.00 97.88 87 ARG A C 1
ATOM 670 O O . ARG A 1 87 ? 37.829 3.695 -47.478 1.00 97.88 87 ARG A O 1
ATOM 677 N N . LEU A 1 88 ? 39.270 1.990 -47.741 1.00 97.94 88 LEU A N 1
ATOM 678 C CA . LEU A 1 88 ? 38.511 1.022 -46.944 1.00 97.94 88 LEU A CA 1
ATOM 679 C C . LEU A 1 88 ? 38.385 1.459 -45.481 1.00 97.94 88 LEU A C 1
ATOM 681 O O . LEU A 1 88 ? 37.301 1.363 -44.910 1.00 97.94 88 LEU A O 1
ATOM 685 N N . ALA A 1 89 ? 39.456 1.992 -44.889 1.00 98.31 89 ALA A N 1
ATOM 686 C CA . ALA A 1 89 ? 39.426 2.528 -43.532 1.00 98.31 89 ALA A CA 1
ATOM 687 C C . ALA A 1 89 ? 38.447 3.706 -43.401 1.00 98.31 89 ALA A C 1
ATOM 689 O O . ALA A 1 89 ? 37.691 3.765 -42.432 1.00 98.31 89 ALA A O 1
ATOM 690 N N . LEU A 1 90 ? 38.408 4.609 -44.389 1.00 98.06 90 LEU A N 1
ATOM 691 C CA . LEU A 1 90 ? 37.461 5.726 -44.401 1.00 98.06 90 LEU A CA 1
ATOM 692 C C . LEU A 1 90 ? 36.007 5.253 -44.552 1.00 98.06 90 LEU A C 1
ATOM 694 O O . LEU A 1 90 ? 35.139 5.734 -43.827 1.00 98.06 90 LEU A O 1
ATOM 698 N N . ILE A 1 91 ? 35.748 4.297 -45.453 1.00 98.31 91 ILE A N 1
ATOM 699 C CA . ILE A 1 91 ? 34.416 3.694 -45.634 1.00 98.31 91 ILE A CA 1
ATOM 700 C C . ILE A 1 91 ? 33.956 3.040 -44.332 1.00 98.31 91 ILE A C 1
ATOM 702 O O . ILE A 1 91 ? 32.841 3.295 -43.886 1.00 98.31 91 ILE A O 1
ATOM 706 N N . LYS A 1 92 ? 34.830 2.260 -43.688 1.00 98.50 92 LYS A N 1
ATOM 707 C CA . LYS A 1 92 ? 34.531 1.606 -42.414 1.00 98.50 92 LYS A CA 1
ATOM 708 C C . LYS A 1 92 ? 34.227 2.619 -41.308 1.00 98.50 92 LYS A C 1
ATOM 710 O O . LYS A 1 92 ? 33.229 2.477 -40.615 1.00 98.50 92 LYS A O 1
ATOM 715 N N . ALA A 1 93 ? 35.042 3.666 -41.167 1.00 98.50 93 ALA A N 1
ATOM 716 C CA . ALA A 1 93 ? 34.808 4.711 -40.170 1.00 98.50 93 ALA A CA 1
ATOM 717 C C . ALA A 1 93 ? 33.477 5.448 -40.398 1.00 98.50 93 ALA A C 1
ATOM 719 O O . ALA A 1 93 ? 32.783 5.801 -39.442 1.00 98.50 93 ALA A O 1
ATOM 720 N N . TRP A 1 94 ? 33.104 5.670 -41.661 1.00 98.62 94 TRP A N 1
ATOM 721 C CA . TRP A 1 94 ? 31.808 6.244 -42.007 1.00 98.62 94 TRP A CA 1
ATOM 722 C C . TRP A 1 94 ? 30.651 5.289 -41.686 1.00 98.62 94 TRP A C 1
ATOM 724 O O . TRP A 1 94 ? 29.690 5.703 -41.042 1.00 98.62 94 TRP A O 1
ATOM 734 N N . GLU A 1 95 ? 30.766 4.012 -42.054 1.00 98.56 95 GLU A N 1
ATOM 735 C CA . GLU A 1 95 ? 29.774 2.978 -41.742 1.00 98.56 95 GLU A CA 1
ATOM 736 C C . GLU A 1 95 ? 29.545 2.854 -40.228 1.00 98.56 95 GLU A C 1
ATOM 738 O O . GLU A 1 95 ? 28.402 2.859 -39.769 1.00 98.56 95 GLU A O 1
ATOM 743 N N . ASP A 1 96 ? 30.621 2.804 -39.441 1.00 98.56 96 ASP A N 1
ATOM 744 C CA . ASP A 1 96 ? 30.551 2.713 -37.980 1.00 98.56 96 ASP A CA 1
ATOM 745 C C . ASP A 1 96 ? 29.909 3.975 -37.363 1.00 98.56 96 ASP A C 1
ATOM 747 O O . ASP A 1 96 ? 29.133 3.884 -36.405 1.00 98.56 96 ASP A O 1
ATOM 751 N N . SER A 1 97 ? 30.152 5.158 -37.942 1.00 98.38 97 SER A N 1
ATOM 752 C CA . SER A 1 97 ? 29.488 6.410 -37.547 1.00 98.38 97 SER A CA 1
ATOM 753 C C . SER A 1 97 ? 27.984 6.387 -37.841 1.00 98.38 97 SER A C 1
ATOM 755 O O . SER A 1 97 ? 27.177 6.760 -36.983 1.00 98.38 97 SER A O 1
ATOM 757 N N . GLU A 1 98 ? 27.577 5.896 -39.015 1.00 98.62 98 GLU A N 1
ATOM 758 C CA . GLU A 1 98 ? 26.161 5.765 -39.378 1.00 98.62 98 GLU A CA 1
ATOM 759 C C . GLU A 1 98 ? 25.435 4.731 -38.506 1.00 98.62 98 GLU A C 1
ATOM 761 O O . GLU A 1 98 ? 24.330 5.006 -38.026 1.00 98.62 98 GLU A O 1
ATOM 766 N N . LYS A 1 99 ? 26.075 3.593 -38.203 1.00 98.50 99 LYS A N 1
ATOM 767 C CA . LYS A 1 99 ? 25.555 2.611 -37.235 1.00 98.50 99 LYS A CA 1
ATOM 768 C C . LYS A 1 99 ? 25.357 3.238 -35.860 1.00 98.50 99 LYS A C 1
ATOM 770 O O . LYS A 1 99 ? 24.265 3.168 -35.307 1.00 98.50 99 LYS A O 1
ATOM 775 N N . THR A 1 100 ? 26.362 3.957 -35.360 1.00 98.62 100 THR A N 1
ATOM 776 C CA . THR A 1 100 ? 26.282 4.639 -34.060 1.00 98.62 100 THR A CA 1
ATOM 777 C C . THR A 1 100 ? 25.133 5.655 -34.017 1.00 98.62 100 THR A C 1
ATOM 779 O O . THR A 1 100 ? 24.433 5.775 -33.008 1.00 98.62 100 THR A O 1
ATOM 782 N N . LYS A 1 101 ? 24.882 6.392 -35.108 1.00 98.56 101 LYS A N 1
ATOM 783 C CA . LYS A 1 101 ? 23.725 7.303 -35.198 1.00 98.56 101 LYS A CA 1
ATOM 784 C C . LYS A 1 101 ? 22.396 6.550 -35.136 1.00 98.56 101 LYS A C 1
ATOM 786 O O . LYS A 1 101 ? 21.478 7.010 -34.448 1.00 98.56 101 LYS A O 1
ATOM 791 N N . ALA A 1 102 ? 22.284 5.423 -35.839 1.00 98.56 102 ALA A N 1
ATOM 792 C CA . ALA A 1 102 ? 21.090 4.583 -35.812 1.00 98.56 102 ALA A CA 1
ATOM 793 C C . ALA A 1 102 ? 20.838 4.015 -34.405 1.00 98.56 102 ALA A C 1
ATOM 795 O O . ALA A 1 102 ? 19.725 4.153 -33.887 1.00 98.56 102 ALA A O 1
ATOM 796 N N . ASP A 1 103 ? 21.879 3.499 -33.754 1.00 98.44 103 ASP A N 1
ATOM 797 C CA . ASP A 1 103 ? 21.816 2.965 -32.392 1.00 98.44 103 ASP A CA 1
ATOM 798 C C . ASP A 1 103 ? 21.391 4.042 -31.397 1.00 98.44 103 ASP A C 1
ATOM 800 O O . ASP A 1 103 ? 20.432 3.860 -30.651 1.00 98.44 103 ASP A O 1
ATOM 804 N N . ASN A 1 104 ? 22.012 5.223 -31.437 1.00 98.62 104 ASN A N 1
ATOM 805 C CA . ASN A 1 104 ? 21.643 6.341 -30.564 1.00 98.62 104 ASN A CA 1
ATOM 806 C C . ASN A 1 104 ? 20.175 6.760 -30.729 1.00 98.62 104 ASN A C 1
ATOM 808 O O . ASN A 1 104 ? 19.508 7.131 -29.758 1.00 98.62 104 ASN A O 1
ATOM 812 N N . LYS A 1 105 ? 19.643 6.704 -31.955 1.00 98.44 105 LYS A N 1
ATOM 813 C CA . LYS A 1 105 ? 18.222 6.964 -32.213 1.00 98.44 105 LYS A CA 1
ATOM 814 C C . LYS A 1 105 ? 17.337 5.870 -31.614 1.00 98.44 105 LYS A C 1
ATOM 816 O O . LYS A 1 105 ? 16.284 6.196 -31.063 1.00 98.44 105 LYS A O 1
ATOM 821 N N . ALA A 1 106 ? 17.747 4.607 -31.707 1.00 98.62 106 ALA A N 1
ATOM 822 C CA . ALA A 1 106 ? 17.038 3.486 -31.100 1.00 98.62 106 ALA A CA 1
ATOM 823 C C . ALA A 1 106 ? 17.054 3.570 -29.564 1.00 98.62 106 ALA A C 1
ATOM 825 O O . ALA A 1 106 ? 15.989 3.506 -28.953 1.00 98.62 106 ALA A O 1
ATOM 826 N N . TYR A 1 107 ? 18.211 3.831 -28.948 1.00 98.69 107 TYR A N 1
ATOM 827 C CA . TYR A 1 107 ? 18.352 3.990 -27.496 1.00 98.69 107 TYR A CA 1
ATOM 828 C C . TYR A 1 107 ? 17.446 5.087 -26.936 1.00 98.69 107 TYR A C 1
ATOM 830 O O . TYR A 1 107 ? 16.757 4.866 -25.942 1.00 98.69 107 TYR A O 1
ATOM 838 N N . LYS A 1 108 ? 17.366 6.247 -27.602 1.00 98.56 108 LYS A N 1
ATOM 839 C CA . LYS A 1 108 ? 16.456 7.330 -27.188 1.00 98.56 108 LYS A CA 1
ATOM 840 C C . LYS A 1 108 ? 14.991 6.894 -27.196 1.00 98.56 108 LYS A C 1
ATOM 842 O O . LYS A 1 108 ? 14.249 7.219 -26.273 1.00 98.56 108 LYS A O 1
ATOM 847 N N . LYS A 1 109 ? 14.570 6.151 -28.226 1.00 98.50 109 LYS A N 1
ATOM 848 C CA . LYS A 1 109 ? 13.206 5.608 -28.297 1.00 98.50 109 LYS A CA 1
ATOM 849 C C . LYS A 1 109 ? 12.961 4.574 -27.203 1.00 98.50 109 LYS A C 1
ATOM 851 O O . LYS A 1 109 ? 11.927 4.642 -26.551 1.00 98.50 109 LYS A O 1
ATOM 856 N N . MET A 1 110 ? 13.913 3.670 -26.979 1.00 98.31 110 MET A N 1
ATOM 857 C CA . MET A 1 110 ? 13.796 2.632 -25.954 1.00 98.31 110 MET A CA 1
ATOM 858 C C . MET A 1 110 ? 13.681 3.241 -24.555 1.00 98.31 110 MET A C 1
ATOM 860 O O . MET A 1 110 ? 12.775 2.896 -23.808 1.00 98.31 110 MET A O 1
ATOM 864 N N . SER A 1 111 ? 14.514 4.237 -24.249 1.00 98.50 111 SER A N 1
ATOM 865 C CA . SER A 1 111 ? 14.450 4.973 -22.983 1.00 98.50 111 SER A CA 1
ATOM 866 C C . SER A 1 111 ? 13.107 5.694 -22.795 1.00 98.50 111 SER A C 1
ATOM 868 O O . SER A 1 111 ? 12.550 5.700 -21.699 1.00 98.50 111 SER A O 1
ATOM 870 N N . SER A 1 112 ? 12.532 6.252 -23.868 1.00 98.38 112 SER A N 1
ATOM 871 C CA . SER A 1 112 ? 11.191 6.846 -23.812 1.00 98.38 112 SER A CA 1
ATOM 872 C C . SER A 1 112 ? 10.103 5.812 -23.503 1.00 98.38 112 SER A C 1
ATOM 874 O O . SER A 1 112 ? 9.166 6.133 -22.772 1.00 98.38 112 SER A O 1
ATOM 876 N N . VAL A 1 113 ? 10.204 4.602 -24.060 1.00 98.62 113 VAL A N 1
ATOM 877 C CA . VAL A 1 113 ? 9.266 3.503 -23.778 1.00 98.62 113 VAL A CA 1
ATOM 878 C C . VAL A 1 113 ? 9.409 3.049 -22.328 1.00 98.62 113 VAL A C 1
ATOM 880 O O . VAL A 1 113 ? 8.415 2.994 -21.613 1.00 98.62 113 VAL A O 1
ATOM 883 N N . GLU A 1 114 ? 10.636 2.830 -21.860 1.00 98.69 114 GLU A N 1
ATOM 884 C CA . GLU A 1 114 ? 10.920 2.409 -20.486 1.00 98.69 114 GLU A CA 1
ATOM 885 C C . GLU A 1 114 ? 10.414 3.427 -19.452 1.00 98.69 114 GLU A C 1
ATOM 887 O O . GLU A 1 114 ? 9.773 3.064 -18.466 1.00 98.69 114 GLU A O 1
ATOM 892 N N . SER A 1 115 ? 10.621 4.724 -19.702 1.00 98.62 115 SER A N 1
ATOM 893 C CA . SER A 1 115 ? 10.093 5.792 -18.845 1.00 98.62 115 SER A CA 1
ATOM 894 C C . SER A 1 115 ? 8.561 5.793 -18.800 1.00 98.62 115 SER A C 1
ATOM 896 O O . SER A 1 115 ? 7.960 5.943 -17.727 1.00 98.62 115 SER A O 1
ATOM 898 N N . TRP A 1 116 ? 7.912 5.590 -19.948 1.00 98.69 116 TRP A N 1
ATOM 899 C CA . TRP A 1 116 ? 6.457 5.496 -20.019 1.00 98.69 116 TRP A CA 1
ATOM 900 C C . TRP A 1 116 ? 5.933 4.267 -19.268 1.00 98.69 116 TRP A C 1
ATOM 902 O O . TRP A 1 116 ? 5.003 4.394 -18.469 1.00 98.69 116 TRP A O 1
ATOM 912 N N . GLU A 1 117 ? 6.559 3.103 -19.449 1.00 98.69 117 GLU A N 1
ATOM 913 C CA . GLU A 1 117 ? 6.222 1.883 -18.714 1.00 98.69 117 GLU A CA 1
ATOM 914 C C . GLU A 1 117 ? 6.381 2.069 -17.207 1.00 98.69 117 GLU A C 1
ATOM 916 O O . GLU A 1 117 ? 5.472 1.729 -16.450 1.00 98.69 117 GLU A O 1
ATOM 921 N N . ASN A 1 118 ? 7.499 2.652 -16.768 1.00 98.75 118 ASN A N 1
ATOM 922 C CA . ASN A 1 118 ? 7.742 2.937 -15.359 1.00 98.75 118 ASN A CA 1
ATOM 923 C C . ASN A 1 118 ? 6.659 3.861 -14.783 1.00 98.75 118 ASN A C 1
ATOM 925 O O . ASN A 1 118 ? 6.126 3.609 -13.706 1.00 98.75 118 ASN A O 1
ATOM 929 N N . THR A 1 119 ? 6.254 4.883 -15.542 1.00 98.62 119 THR A N 1
ATOM 930 C CA . THR A 1 119 ? 5.163 5.790 -15.149 1.00 98.62 119 THR A CA 1
ATOM 931 C C . THR A 1 119 ? 3.837 5.042 -14.979 1.00 98.62 119 THR A C 1
ATOM 933 O O . THR A 1 119 ? 3.096 5.283 -14.023 1.00 98.62 119 THR A O 1
ATOM 936 N N . LYS A 1 120 ? 3.523 4.110 -15.887 1.00 98.62 120 LYS A N 1
ATOM 937 C CA . LYS A 1 120 ? 2.304 3.293 -15.797 1.00 98.62 120 LYS A CA 1
ATOM 938 C C . LYS A 1 120 ? 2.354 2.310 -14.630 1.00 98.62 120 LYS A C 1
ATOM 940 O O . LYS A 1 120 ? 1.370 2.225 -13.897 1.00 98.62 120 LYS A O 1
ATOM 945 N N . LYS A 1 121 ? 3.487 1.636 -14.417 1.00 98.69 121 LYS A N 1
ATOM 946 C CA . LYS A 1 121 ? 3.700 0.737 -13.272 1.00 98.69 121 LYS A CA 1
ATOM 947 C C . LYS A 1 121 ? 3.544 1.485 -11.951 1.00 98.69 121 LYS A C 1
ATOM 949 O O . LYS A 1 121 ? 2.704 1.100 -11.145 1.00 98.69 121 LYS A O 1
ATOM 954 N N . ALA A 1 122 ? 4.226 2.620 -11.792 1.00 98.56 122 ALA A N 1
ATOM 955 C CA . ALA A 1 122 ? 4.130 3.451 -10.593 1.00 98.56 122 ALA A CA 1
ATOM 956 C C . ALA A 1 122 ? 2.691 3.920 -10.312 1.00 98.56 122 ALA A C 1
ATOM 958 O O . ALA A 1 122 ? 2.258 3.948 -9.161 1.00 98.56 122 ALA A O 1
ATOM 959 N N . SER A 1 123 ? 1.917 4.250 -11.353 1.00 98.38 123 SER A N 1
ATOM 960 C CA . SER A 1 123 ? 0.507 4.629 -11.200 1.00 98.38 123 SER A CA 1
ATOM 961 C C . SER A 1 123 ? -0.367 3.483 -10.679 1.00 98.38 123 SER A C 1
ATOM 963 O O . SER A 1 123 ? -1.243 3.717 -9.845 1.00 98.38 123 SER A O 1
ATOM 965 N N . VAL A 1 124 ? -0.138 2.253 -11.145 1.00 98.62 124 VAL A N 1
ATOM 966 C CA . VAL A 1 124 ? -0.867 1.066 -10.667 1.00 98.62 124 VAL A CA 1
ATOM 967 C C . VAL A 1 124 ? -0.430 0.694 -9.249 1.00 98.62 124 VAL A C 1
ATOM 969 O O . VAL A 1 124 ? -1.276 0.450 -8.393 1.00 98.62 124 VAL A O 1
ATOM 972 N N . GLU A 1 125 ? 0.870 0.723 -8.959 1.00 98.44 125 GLU A N 1
ATOM 973 C CA . GLU A 1 125 ? 1.404 0.466 -7.616 1.00 98.44 125 GLU A CA 1
ATOM 974 C C . GLU A 1 125 ? 0.887 1.474 -6.581 1.00 98.44 125 GLU A C 1
ATOM 976 O O . GLU A 1 125 ? 0.579 1.099 -5.450 1.00 98.44 125 GLU A O 1
ATOM 981 N N . ALA A 1 126 ? 0.734 2.745 -6.962 1.00 98.56 126 ALA A N 1
ATOM 982 C CA . ALA A 1 126 ? 0.133 3.756 -6.098 1.00 98.56 126 ALA A CA 1
ATOM 983 C C . ALA A 1 126 ? -1.333 3.432 -5.760 1.00 98.56 126 ALA A C 1
ATOM 985 O O . ALA A 1 126 ? -1.738 3.588 -4.610 1.00 98.56 126 ALA A O 1
ATOM 986 N N . GLN A 1 127 ? -2.115 2.938 -6.727 1.00 98.19 127 GLN A N 1
ATOM 987 C CA . GLN A 1 127 ? -3.502 2.518 -6.485 1.00 98.19 127 GLN A CA 1
ATOM 988 C C . GLN A 1 127 ? -3.576 1.309 -5.548 1.00 98.19 127 GLN A C 1
ATOM 990 O O . GLN A 1 127 ? -4.427 1.276 -4.663 1.00 98.19 127 GLN A O 1
ATOM 995 N N . ILE A 1 128 ? -2.667 0.342 -5.704 1.00 98.62 128 ILE A N 1
ATOM 996 C CA . ILE A 1 128 ? -2.567 -0.807 -4.793 1.00 98.62 128 ILE A CA 1
ATOM 997 C C . ILE A 1 128 ? -2.322 -0.320 -3.361 1.00 98.62 128 ILE A C 1
ATOM 999 O O . ILE A 1 128 ? -3.088 -0.664 -2.464 1.00 98.62 128 ILE A O 1
ATOM 1003 N N . LYS A 1 129 ? -1.331 0.558 -3.162 1.00 98.62 129 LYS A N 1
ATOM 1004 C CA . LYS A 1 129 ? -1.013 1.119 -1.839 1.00 98.62 129 LYS A CA 1
ATOM 1005 C C . LYS A 1 129 ? -2.185 1.877 -1.214 1.00 98.62 129 LYS A C 1
ATOM 1007 O O . LYS A 1 129 ? -2.427 1.738 -0.020 1.00 98.62 129 LYS A O 1
ATOM 1012 N N . GLN A 1 130 ? -2.933 2.646 -2.008 1.00 98.56 130 GLN A N 1
ATOM 1013 C CA . GLN A 1 130 ? -4.135 3.337 -1.524 1.00 98.56 130 GLN A CA 1
ATOM 1014 C C . GLN A 1 130 ? -5.196 2.352 -1.020 1.00 98.56 130 GLN A C 1
ATOM 1016 O O . GLN A 1 130 ? -5.756 2.543 0.058 1.00 98.56 130 GLN A O 1
ATOM 1021 N N . ILE A 1 131 ? -5.448 1.276 -1.770 1.00 98.44 131 ILE A N 1
ATOM 1022 C CA . ILE A 1 131 ? -6.412 0.240 -1.373 1.00 98.44 131 ILE A CA 1
ATOM 1023 C C . ILE A 1 131 ? -5.953 -0.469 -0.091 1.00 98.44 131 ILE A C 1
ATOM 1025 O O . ILE A 1 131 ? -6.771 -0.720 0.796 1.00 98.44 131 ILE A O 1
ATOM 1029 N N . GLU A 1 132 ? -4.661 -0.772 0.031 1.00 98.44 132 GLU A N 1
ATOM 1030 C CA . GLU A 1 132 ? -4.080 -1.387 1.230 1.00 98.44 132 GLU A CA 1
ATOM 1031 C C . GLU A 1 132 ? -4.221 -0.485 2.467 1.00 98.44 132 GLU A C 1
ATOM 1033 O O . GLU A 1 132 ? -4.625 -0.957 3.533 1.00 98.44 132 GLU A O 1
ATOM 1038 N N . GLU A 1 133 ? -3.965 0.819 2.331 1.00 98.56 133 GLU A N 1
ATOM 1039 C CA . GLU A 1 133 ? -4.126 1.790 3.419 1.00 98.56 133 GLU A CA 1
ATOM 1040 C C . GLU A 1 133 ? -5.590 1.904 3.871 1.00 98.56 133 GLU A C 1
ATOM 1042 O O . GLU A 1 133 ? -5.888 1.841 5.070 1.00 98.56 133 GLU A O 1
ATOM 1047 N N . GLU A 1 134 ? -6.529 2.010 2.925 1.00 98.12 134 GLU A N 1
ATOM 1048 C CA . GLU A 1 134 ? -7.960 2.032 3.240 1.00 98.12 134 GLU A CA 1
ATOM 1049 C C . GLU A 1 134 ? -8.419 0.754 3.947 1.00 98.12 134 GLU A C 1
ATOM 1051 O O . GLU A 1 134 ? -9.256 0.801 4.860 1.00 98.12 134 GLU A O 1
ATOM 1056 N N . PHE A 1 135 ? -7.893 -0.394 3.519 1.00 98.31 135 PHE A N 1
ATOM 1057 C CA . PHE A 1 135 ? -8.206 -1.680 4.122 1.00 98.31 135 PHE A CA 1
ATOM 1058 C C . PHE A 1 135 ? -7.710 -1.746 5.571 1.00 98.31 135 PHE A C 1
ATOM 1060 O O . PHE A 1 135 ? -8.497 -2.071 6.469 1.00 98.31 135 PHE A O 1
ATOM 1067 N N . GLU A 1 136 ? -6.466 -1.338 5.840 1.00 98.50 136 GLU A N 1
ATOM 1068 C CA . GLU A 1 136 ? -5.939 -1.360 7.208 1.00 98.50 136 GLU A CA 1
ATOM 1069 C C . GLU A 1 136 ? -6.573 -0.315 8.120 1.00 98.50 136 GLU A C 1
ATOM 1071 O O . GLU A 1 136 ? -6.792 -0.605 9.305 1.00 98.50 136 GLU A O 1
ATOM 1076 N N . LYS A 1 137 ? -6.987 0.836 7.582 1.00 98.50 137 LYS A N 1
ATOM 1077 C CA . LYS A 1 137 ? -7.798 1.806 8.323 1.00 98.50 137 LYS A CA 1
ATOM 1078 C C . LYS A 1 137 ? -9.133 1.199 8.758 1.00 98.50 137 LYS A C 1
ATOM 1080 O O . LYS A 1 137 ? -9.446 1.205 9.950 1.00 98.50 137 LYS A O 1
ATOM 1085 N N . LYS A 1 138 ? -9.881 0.584 7.833 1.00 98.38 138 LYS A N 1
ATOM 1086 C CA . LYS A 1 138 ? -11.151 -0.100 8.151 1.00 98.38 138 LYS A CA 1
ATOM 1087 C C . LYS A 1 138 ? -10.942 -1.195 9.192 1.00 98.38 138 LYS A C 1
ATOM 1089 O O . LYS A 1 138 ? -11.686 -1.283 10.167 1.00 98.38 138 LYS A O 1
ATOM 1094 N N . LYS A 1 139 ? -9.906 -2.016 9.029 1.00 98.44 139 LYS A N 1
ATOM 1095 C CA . LYS A 1 139 ? -9.570 -3.087 9.973 1.00 98.44 139 LYS A CA 1
ATOM 1096 C C . LYS A 1 139 ? -9.267 -2.542 11.374 1.00 98.44 139 LYS A C 1
ATOM 1098 O O . LYS A 1 139 ? -9.707 -3.135 12.359 1.00 98.44 139 LYS A O 1
ATOM 1103 N N . ALA A 1 140 ? -8.558 -1.417 11.485 1.00 98.38 140 ALA A N 1
ATOM 1104 C CA . ALA A 1 140 ? -8.311 -0.749 12.763 1.00 98.38 140 ALA A CA 1
ATOM 1105 C C . ALA A 1 140 ? -9.604 -0.212 13.397 1.00 98.38 140 ALA A C 1
ATOM 1107 O O . ALA A 1 140 ? -9.858 -0.491 14.568 1.00 98.38 140 ALA A O 1
ATOM 1108 N N . GLU A 1 141 ? -10.456 0.460 12.619 1.00 98.25 141 GLU A N 1
ATOM 1109 C CA . GLU A 1 141 ? -11.761 0.951 13.083 1.00 98.25 141 GLU A CA 1
ATOM 1110 C C . GLU A 1 141 ? -12.642 -0.183 13.630 1.00 98.25 141 GLU A C 1
ATOM 1112 O O . GLU A 1 141 ? -13.260 -0.041 14.687 1.00 98.25 141 GLU A O 1
ATOM 1117 N N . TYR A 1 142 ? -12.686 -1.335 12.951 1.00 98.25 142 TYR A N 1
ATOM 1118 C CA . TYR A 1 142 ? -13.428 -2.500 13.440 1.00 98.25 142 TYR A CA 1
ATOM 1119 C C . TYR A 1 142 ? -12.848 -3.058 14.739 1.00 98.25 142 TYR A C 1
ATOM 1121 O O . TYR A 1 142 ? -13.616 -3.377 15.649 1.00 98.25 142 TYR A O 1
ATOM 1129 N N . ARG A 1 143 ? -11.517 -3.149 14.862 1.00 98.44 143 ARG A N 1
ATOM 1130 C CA . ARG A 1 143 ? -10.875 -3.591 16.110 1.00 98.44 143 ARG A CA 1
ATOM 1131 C C . ARG A 1 143 ? -11.232 -2.677 17.278 1.00 98.44 143 ARG A C 1
ATOM 1133 O O . ARG A 1 143 ? -11.599 -3.185 18.334 1.00 98.44 143 ARG A O 1
ATOM 1140 N N . GLU A 1 144 ? -11.185 -1.362 17.086 1.00 98.38 144 GLU A N 1
ATOM 1141 C CA . GLU A 1 144 ? -11.563 -0.398 18.126 1.00 98.38 144 GLU A CA 1
ATOM 1142 C C . GLU A 1 144 ? -13.049 -0.504 18.489 1.00 98.38 144 GLU A C 1
ATOM 1144 O O . GLU A 1 144 ? -13.386 -0.584 19.668 1.00 98.38 144 GLU A O 1
ATOM 1149 N N . LYS A 1 145 ? -13.948 -0.650 17.505 1.00 98.44 145 LYS A N 1
ATOM 1150 C CA . LYS A 1 145 ? -15.374 -0.911 17.779 1.00 98.44 145 LYS A CA 1
ATOM 1151 C C . LYS A 1 145 ? -15.580 -2.162 18.634 1.00 98.44 145 LYS A C 1
ATOM 1153 O O . LYS A 1 145 ? -16.431 -2.155 19.520 1.00 98.44 145 LYS A O 1
ATOM 1158 N N . MET A 1 146 ? -14.836 -3.238 18.376 1.00 98.19 146 MET A N 1
ATOM 1159 C CA . MET A 1 146 ? -14.959 -4.464 19.170 1.00 98.19 146 MET A CA 1
ATOM 1160 C C . MET A 1 146 ? -14.403 -4.287 20.586 1.00 98.19 146 MET A C 1
ATOM 1162 O O . MET A 1 146 ? -15.038 -4.734 21.538 1.00 98.19 146 MET A O 1
ATOM 1166 N N . LYS A 1 147 ? -13.278 -3.582 20.753 1.00 98.56 147 LYS A N 1
ATOM 1167 C CA . LYS A 1 147 ? -12.748 -3.242 22.084 1.00 98.56 147 LYS A CA 1
ATOM 1168 C C . LYS A 1 147 ? -13.719 -2.376 22.885 1.00 98.56 147 LYS A C 1
ATOM 1170 O O . LYS A 1 147 ? -13.928 -2.652 24.061 1.00 98.56 147 LYS A O 1
ATOM 1175 N N . ASN A 1 148 ? -14.360 -1.397 22.249 1.00 98.50 148 ASN A N 1
ATOM 1176 C CA . ASN A 1 148 ? -15.357 -0.549 22.904 1.00 98.50 148 ASN A CA 1
ATOM 1177 C C . ASN A 1 148 ? -16.550 -1.365 23.407 1.00 98.50 148 ASN A C 1
ATOM 1179 O O . ASN A 1 148 ? -16.948 -1.200 24.552 1.00 98.50 148 ASN A O 1
ATOM 1183 N N . LYS A 1 149 ? -17.055 -2.320 22.614 1.00 98.50 149 LYS A N 1
ATOM 1184 C CA . LYS A 1 149 ? -18.118 -3.236 23.068 1.00 98.50 149 LYS A CA 1
ATOM 1185 C C . LYS A 1 149 ? -17.694 -4.065 24.280 1.00 98.50 149 LYS A C 1
ATOM 1187 O O . LYS A 1 149 ? -18.475 -4.243 25.209 1.00 98.50 149 LYS A O 1
ATOM 1192 N N . ILE A 1 150 ? -16.458 -4.566 24.287 1.00 98.44 150 ILE A N 1
ATOM 1193 C CA . ILE A 1 150 ? -15.917 -5.298 25.442 1.00 98.44 150 ILE A CA 1
ATOM 1194 C C . ILE A 1 150 ? -15.866 -4.382 26.674 1.00 98.44 150 ILE A C 1
ATOM 1196 O O . ILE A 1 150 ? -16.277 -4.792 27.758 1.00 98.44 150 ILE A O 1
ATOM 1200 N N . ALA A 1 151 ? -15.419 -3.136 26.507 1.00 98.56 151 ALA A N 1
ATOM 1201 C CA . ALA A 1 151 ? -15.376 -2.152 27.585 1.00 98.56 151 ALA A CA 1
ATOM 1202 C C . ALA A 1 151 ? -16.778 -1.788 28.107 1.00 98.56 151 ALA A C 1
ATOM 1204 O O . ALA A 1 151 ? -16.968 -1.694 29.316 1.00 98.56 151 ALA A O 1
ATOM 1205 N N . GLU A 1 152 ? -17.774 -1.645 27.229 1.00 98.56 152 GLU A N 1
ATOM 1206 C CA . GLU A 1 152 ? -19.175 -1.418 27.608 1.00 98.56 152 GLU A CA 1
ATOM 1207 C C . GLU A 1 152 ? -19.730 -2.575 28.447 1.00 98.56 152 GLU A C 1
ATOM 1209 O O . GLU A 1 152 ? -20.344 -2.339 29.488 1.00 98.56 152 GLU A O 1
ATOM 1214 N N . ILE A 1 153 ? -19.467 -3.824 28.042 1.00 98.62 153 ILE A N 1
ATOM 1215 C CA . ILE A 1 153 ? -19.866 -5.015 28.807 1.00 98.62 153 ILE A CA 1
ATOM 1216 C C . ILE A 1 153 ? -19.204 -5.012 30.188 1.00 98.62 153 ILE A C 1
ATOM 1218 O O . ILE A 1 153 ? -19.873 -5.265 31.193 1.00 98.62 153 ILE A O 1
ATOM 1222 N N . HIS A 1 154 ? -17.906 -4.709 30.252 1.00 98.69 154 HIS A N 1
ATOM 1223 C CA . HIS A 1 154 ? -17.177 -4.633 31.515 1.00 98.69 154 HIS A CA 1
ATOM 1224 C C . HIS A 1 154 ? -17.759 -3.560 32.436 1.00 98.69 154 HIS A C 1
ATOM 1226 O O . HIS A 1 154 ? -18.093 -3.850 33.584 1.00 98.69 154 HIS A O 1
ATOM 1232 N N . LYS A 1 155 ? -17.971 -2.352 31.905 1.00 98.62 155 LYS A N 1
ATOM 1233 C CA . LYS A 1 155 ? -18.556 -1.229 32.635 1.00 98.62 155 LYS A CA 1
ATOM 1234 C C . LYS A 1 155 ? -19.943 -1.577 33.177 1.00 98.62 155 LYS A C 1
ATOM 1236 O O . LYS A 1 155 ? -20.206 -1.372 34.356 1.00 98.62 155 LYS A O 1
ATOM 1241 N N . ALA A 1 156 ? -20.807 -2.177 32.357 1.00 98.50 156 ALA A N 1
ATOM 1242 C CA . ALA A 1 156 ? -22.138 -2.600 32.789 1.00 98.50 156 ALA A CA 1
ATOM 1243 C C . ALA A 1 156 ? -22.082 -3.662 33.905 1.00 98.50 156 ALA A C 1
ATOM 1245 O O . ALA A 1 156 ? -22.910 -3.666 34.820 1.00 98.50 156 ALA A O 1
ATOM 1246 N N . ALA A 1 157 ? -21.105 -4.572 33.858 1.00 98.62 157 ALA A N 1
ATOM 1247 C CA . ALA A 1 157 ? -20.890 -5.545 34.925 1.00 98.62 157 ALA A CA 1
ATOM 1248 C C . ALA A 1 157 ? -20.403 -4.877 36.224 1.00 98.62 157 ALA A C 1
ATOM 1250 O O . ALA A 1 157 ? -20.870 -5.229 37.309 1.00 98.62 157 ALA A O 1
ATOM 1251 N N . GLU A 1 158 ? -19.498 -3.904 36.129 1.00 98.56 158 GLU A N 1
ATOM 1252 C CA . GLU A 1 158 ? -19.015 -3.127 37.274 1.00 98.56 158 GLU A CA 1
ATOM 1253 C C . GLU A 1 158 ? -20.117 -2.280 37.909 1.00 98.56 158 GLU A C 1
ATOM 1255 O O . GLU A 1 158 ? -20.246 -2.283 39.131 1.00 98.56 158 GLU A O 1
ATOM 1260 N N . GLU A 1 159 ? -20.968 -1.640 37.106 1.00 98.25 159 GLU A N 1
ATOM 1261 C CA . GLU A 1 159 ? -22.139 -0.896 37.585 1.00 98.25 159 GLU A CA 1
ATOM 1262 C C . GLU A 1 159 ? -23.081 -1.804 38.391 1.00 98.25 159 GLU A C 1
ATOM 1264 O O . GLU A 1 159 ? -23.489 -1.453 39.502 1.00 98.25 159 GLU A O 1
ATOM 1269 N N . LYS A 1 160 ? -23.356 -3.024 37.904 1.00 98.56 160 LYS A N 1
ATOM 1270 C CA . LYS A 1 160 ? -24.152 -4.014 38.652 1.00 98.56 160 LYS A CA 1
ATOM 1271 C C . LYS A 1 160 ? -23.487 -4.421 39.969 1.00 98.56 160 LYS A C 1
ATOM 1273 O O . LYS A 1 160 ? -24.167 -4.498 40.991 1.00 98.56 160 LYS A O 1
ATOM 1278 N N . ARG A 1 161 ? -22.171 -4.663 39.973 1.00 98.50 161 ARG A N 1
ATOM 1279 C CA . ARG A 1 161 ? -21.422 -4.980 41.206 1.00 98.50 161 ARG A CA 1
ATOM 1280 C C . ARG A 1 161 ? -21.463 -3.819 42.201 1.00 98.50 161 ARG A C 1
ATOM 1282 O O . ARG A 1 161 ? -21.695 -4.051 43.385 1.00 98.50 161 ARG A O 1
ATOM 1289 N N . ALA A 1 162 ? -21.305 -2.584 41.728 1.00 98.50 162 ALA A N 1
ATOM 1290 C CA . ALA A 1 162 ? -21.377 -1.387 42.558 1.00 98.50 162 ALA A CA 1
ATOM 1291 C C . ALA A 1 162 ? -22.771 -1.206 43.178 1.00 98.50 162 ALA A C 1
ATOM 1293 O O . ALA A 1 162 ? -22.876 -0.903 44.364 1.00 98.50 162 ALA A O 1
ATOM 1294 N N . MET A 1 163 ? -23.841 -1.465 42.416 1.00 98.31 163 MET A N 1
ATOM 1295 C CA . MET A 1 163 ? -25.214 -1.450 42.935 1.00 98.31 163 MET A CA 1
ATOM 1296 C C . MET A 1 163 ? -25.446 -2.495 44.032 1.00 98.31 163 MET A C 1
ATOM 1298 O O . MET A 1 163 ? -26.106 -2.196 45.027 1.00 98.31 163 MET A O 1
ATOM 1302 N N . ILE A 1 164 ? -24.926 -3.715 43.861 1.00 98.38 164 ILE A N 1
ATOM 1303 C CA . ILE A 1 164 ? -25.029 -4.774 44.878 1.00 98.38 164 ILE A CA 1
ATOM 1304 C C . ILE A 1 164 ? -24.305 -4.344 46.158 1.00 98.38 164 ILE A C 1
ATOM 1306 O O . ILE A 1 164 ? -24.870 -4.441 47.245 1.00 98.38 164 ILE A O 1
ATOM 1310 N N . GLU A 1 165 ? -23.086 -3.819 46.035 1.00 98.06 165 GLU A N 1
ATOM 1311 C CA . GLU A 1 165 ? -22.308 -3.358 47.188 1.00 98.06 165 GLU A CA 1
ATOM 1312 C C . GLU A 1 165 ? -22.959 -2.146 47.878 1.00 98.06 165 GLU A C 1
ATOM 1314 O O . GLU A 1 165 ? -22.936 -2.051 49.104 1.00 98.06 165 GLU A O 1
ATOM 1319 N N . ALA A 1 166 ? -23.598 -1.246 47.124 1.00 98.19 166 ALA A N 1
ATOM 1320 C CA . ALA A 1 166 ? -24.360 -0.132 47.684 1.00 98.19 166 ALA A CA 1
ATOM 1321 C C . ALA A 1 166 ? -25.571 -0.614 48.500 1.00 98.19 166 ALA A C 1
ATOM 1323 O O . ALA A 1 166 ? -25.729 -0.189 49.643 1.00 98.19 166 ALA A O 1
ATOM 1324 N N . LYS A 1 167 ? -26.372 -1.549 47.963 1.00 98.00 167 LYS A N 1
ATOM 1325 C CA . LYS A 1 167 ? -27.506 -2.152 48.691 1.00 98.00 167 LYS A CA 1
ATOM 1326 C C . LYS A 1 167 ? -27.054 -2.873 49.951 1.00 98.00 167 LYS A C 1
ATOM 1328 O O . LYS A 1 167 ? -27.625 -2.675 51.015 1.00 98.00 167 LYS A O 1
ATOM 1333 N N . LYS A 1 168 ? -25.976 -3.650 49.847 1.00 97.94 168 LYS A N 1
ATOM 1334 C CA . LYS A 1 168 ? -25.368 -4.312 51.000 1.00 97.94 168 LYS A CA 1
ATOM 1335 C C . LYS A 1 168 ? -25.032 -3.291 52.090 1.00 97.94 168 LYS A C 1
ATOM 1337 O O . LYS A 1 168 ? -25.432 -3.479 53.232 1.00 97.94 168 LYS A O 1
ATOM 1342 N N . LYS A 1 169 ? -24.339 -2.198 51.754 1.00 98.19 169 LYS A N 1
ATOM 1343 C CA . LYS A 1 169 ? -24.000 -1.135 52.718 1.00 98.19 169 LYS A CA 1
ATOM 1344 C C . LYS A 1 169 ? -25.234 -0.456 53.314 1.00 98.19 169 LYS A C 1
ATOM 1346 O O . LYS A 1 169 ? -25.234 -0.167 54.505 1.00 98.19 169 LYS A O 1
ATOM 1351 N N . GLU A 1 170 ? -26.271 -0.226 52.514 1.00 97.19 170 GLU A N 1
ATOM 1352 C CA . GLU A 1 170 ? -27.552 0.298 52.996 1.00 97.19 170 GLU A CA 1
ATOM 1353 C C . GLU A 1 170 ? -28.181 -0.633 54.046 1.00 97.19 170 GLU A C 1
ATOM 1355 O O . GLU A 1 170 ? -28.584 -0.176 55.115 1.00 97.19 170 GLU A O 1
ATOM 1360 N N . ASP A 1 171 ? -28.209 -1.940 53.785 1.00 96.06 171 ASP A N 1
ATOM 1361 C CA . ASP A 1 171 ? -28.751 -2.926 54.721 1.00 96.06 171 ASP A CA 1
ATOM 1362 C C . ASP A 1 171 ? -27.909 -3.021 56.003 1.00 96.06 171 ASP A C 1
ATOM 1364 O O . ASP A 1 171 ? -28.468 -3.085 57.100 1.00 96.06 171 ASP A O 1
ATOM 1368 N N . PHE A 1 172 ? -26.576 -2.929 55.900 1.00 96.44 172 PHE A N 1
ATOM 1369 C CA . PHE A 1 172 ? -25.694 -2.814 57.069 1.00 96.44 172 PHE A CA 1
ATOM 1370 C C . PHE A 1 172 ? -26.034 -1.589 57.927 1.00 96.44 172 PHE A C 1
ATOM 1372 O O . PHE A 1 172 ? -26.162 -1.723 59.145 1.00 96.44 172 PHE A O 1
ATOM 1379 N N . LEU A 1 173 ? -26.234 -0.421 57.308 1.00 97.25 173 LEU A N 1
ATOM 1380 C CA . LEU A 1 173 ? -26.612 0.800 58.025 1.00 97.25 173 LEU A CA 1
ATOM 1381 C C . LEU A 1 173 ? -27.983 0.665 58.705 1.00 97.25 173 LEU A C 1
ATOM 1383 O O . LEU A 1 173 ? -28.124 1.069 59.857 1.00 97.25 173 LEU A O 1
ATOM 1387 N N . LYS A 1 174 ? -28.978 0.044 58.055 1.00 95.50 174 LYS A N 1
ATOM 1388 C CA . LYS A 1 174 ? -30.293 -0.226 58.674 1.00 95.50 174 LYS A CA 1
ATOM 1389 C C . LYS A 1 174 ? -30.178 -1.141 59.890 1.00 95.50 174 LYS A C 1
ATOM 1391 O O . LYS A 1 174 ? -30.835 -0.902 60.908 1.00 95.50 174 LYS A O 1
ATOM 1396 N N . VAL A 1 175 ? -29.361 -2.192 59.798 1.00 93.56 175 VAL A N 1
ATOM 1397 C CA . VAL A 1 175 ? -29.102 -3.105 60.922 1.00 93.56 175 VAL A CA 1
ATOM 1398 C C . VAL A 1 175 ? -28.412 -2.360 62.062 1.00 93.56 175 VAL A C 1
ATOM 1400 O O . VAL A 1 175 ? -28.816 -2.514 63.215 1.00 93.56 175 VAL A O 1
ATOM 1403 N N . GLU A 1 176 ? -27.424 -1.518 61.761 1.00 94.31 176 GLU A N 1
ATOM 1404 C CA . GLU A 1 176 ? -26.722 -0.711 62.760 1.00 94.31 176 GLU A CA 1
ATOM 1405 C C . GLU A 1 176 ? -27.651 0.301 63.445 1.00 94.31 176 GLU A C 1
ATOM 1407 O O . GLU A 1 176 ? -27.664 0.379 64.676 1.00 94.31 176 GLU A O 1
ATOM 1412 N N . GLU A 1 177 ? -28.486 1.011 62.681 1.00 94.12 177 GLU A N 1
ATOM 1413 C CA . GLU A 1 177 ? -29.490 1.938 63.213 1.00 94.12 177 GLU A CA 1
ATOM 1414 C C . GLU A 1 177 ? -30.492 1.201 64.115 1.00 94.12 177 GLU A C 1
ATOM 1416 O O . GLU A 1 177 ? -30.814 1.652 65.217 1.00 94.12 177 GLU A O 1
ATOM 1421 N N . THR A 1 178 ? -30.956 0.027 63.683 1.00 90.62 178 THR A N 1
ATOM 1422 C CA . THR A 1 178 ? -31.876 -0.811 64.462 1.00 90.62 178 THR A CA 1
ATOM 1423 C C . THR A 1 178 ? -31.217 -1.311 65.749 1.00 90.62 178 THR A C 1
ATOM 1425 O O . THR A 1 178 ? -31.820 -1.251 66.822 1.00 90.62 178 THR A O 1
ATOM 1428 N N . ALA A 1 179 ? -29.955 -1.741 65.686 1.00 91.44 179 ALA A N 1
ATOM 1429 C CA . ALA A 1 179 ? -29.186 -2.129 66.862 1.00 91.44 179 ALA A CA 1
ATOM 1430 C C . ALA A 1 179 ? -28.976 -0.947 67.823 1.00 91.44 179 ALA A C 1
ATOM 1432 O O . ALA A 1 179 ? -29.091 -1.118 69.036 1.00 91.44 179 ALA A O 1
ATOM 1433 N N . ALA A 1 180 ? -28.708 0.258 67.309 1.00 93.88 180 ALA A N 1
ATOM 1434 C CA . ALA A 1 180 ? -28.593 1.470 68.116 1.00 93.88 180 ALA A CA 1
ATOM 1435 C C . ALA A 1 180 ? -29.911 1.817 68.830 1.00 93.88 180 ALA A C 1
ATOM 1437 O O . ALA A 1 180 ? -29.878 2.152 70.014 1.00 93.88 180 ALA A O 1
ATOM 1438 N N . LYS A 1 181 ? -31.064 1.655 68.161 1.00 92.50 181 LYS A N 1
ATOM 1439 C CA . LYS A 1 181 ? -32.395 1.803 68.780 1.00 92.50 181 LYS A CA 1
ATOM 1440 C C . LYS A 1 181 ? -32.597 0.821 69.934 1.00 92.50 181 LYS A C 1
ATOM 1442 O O . LYS A 1 181 ? -32.957 1.242 71.024 1.00 92.50 181 LYS A O 1
ATOM 1447 N N . PHE A 1 182 ? -32.299 -0.465 69.738 1.00 90.56 182 PHE A N 1
ATOM 1448 C CA . PHE A 1 182 ? -32.410 -1.460 70.814 1.00 90.56 182 PHE A CA 1
ATOM 1449 C C . PHE A 1 182 ? -31.506 -1.143 72.015 1.00 90.56 182 PHE A C 1
ATOM 1451 O O . PHE A 1 182 ? -31.928 -1.298 73.162 1.00 90.56 182 PHE A O 1
ATOM 1458 N N . ARG A 1 183 ? -30.284 -0.645 71.764 1.00 92.75 183 ARG A N 1
ATOM 1459 C CA . ARG A 1 183 ? -29.361 -0.198 72.822 1.00 92.75 183 ARG A CA 1
ATOM 1460 C C . ARG A 1 183 ? -29.887 1.024 73.581 1.00 92.75 183 ARG A C 1
ATOM 1462 O O . ARG A 1 183 ? -29.698 1.086 74.790 1.00 92.75 183 ARG A O 1
ATOM 1469 N N . SER A 1 184 ? -30.537 1.979 72.909 1.00 94.19 184 SER A N 1
ATOM 1470 C CA . SER A 1 184 ? -31.058 3.190 73.559 1.00 94.19 184 SER A CA 1
ATOM 1471 C C . SER A 1 184 ? -32.373 2.959 74.309 1.00 94.19 184 SER A C 1
ATOM 1473 O O . SER A 1 184 ? -32.569 3.540 75.373 1.00 94.19 184 SER A O 1
ATOM 1475 N N . THR A 1 185 ? -33.254 2.087 73.807 1.00 89.69 185 THR A N 1
ATOM 1476 C CA . THR A 1 185 ? -34.534 1.750 74.458 1.00 89.69 185 THR A CA 1
ATOM 1477 C C . THR A 1 185 ? -34.431 0.584 75.445 1.00 89.69 185 THR A C 1
ATOM 1479 O O . THR A 1 185 ? -35.433 0.216 76.058 1.00 89.69 185 THR A O 1
ATOM 1482 N N . ASN A 1 186 ? -33.243 -0.013 75.604 1.00 86.19 186 ASN A N 1
ATOM 1483 C CA . ASN A 1 186 ? -32.982 -1.159 76.484 1.00 86.19 186 ASN A CA 1
ATOM 1484 C C . ASN A 1 186 ? -33.907 -2.365 76.200 1.00 86.19 186 ASN A C 1
ATOM 1486 O O . ASN A 1 186 ? -34.327 -3.092 77.098 1.00 86.19 186 ASN A O 1
ATOM 1490 N N . THR A 1 187 ? -34.275 -2.547 74.928 1.00 82.31 187 THR A N 1
ATOM 1491 C CA . THR A 1 187 ? -35.195 -3.595 74.462 1.00 82.31 187 THR A CA 1
ATOM 1492 C C . THR A 1 187 ? -34.411 -4.646 73.680 1.00 82.31 187 THR A C 1
ATOM 1494 O O . THR A 1 187 ? -33.541 -4.299 72.885 1.00 82.31 187 THR A O 1
ATOM 1497 N N . THR A 1 188 ? -34.695 -5.934 73.879 1.00 81.00 188 THR A N 1
ATOM 1498 C CA . THR A 1 188 ? -34.012 -7.013 73.152 1.00 81.00 188 THR A CA 1
ATOM 1499 C C . THR A 1 188 ? -34.695 -7.313 71.810 1.00 81.00 188 THR A C 1
ATOM 1501 O O . THR A 1 188 ? -35.924 -7.261 71.720 1.00 81.00 188 THR A O 1
ATOM 1504 N N . PRO A 1 189 ? -33.932 -7.646 70.749 1.00 79.31 189 PRO A N 1
ATOM 1505 C CA . PRO A 1 189 ? -34.516 -8.064 69.479 1.00 79.31 189 PRO A CA 1
ATOM 1506 C C . PRO A 1 189 ? -35.366 -9.329 69.659 1.00 79.31 189 PRO A C 1
ATOM 1508 O O . PRO A 1 189 ? -34.959 -10.275 70.337 1.00 79.31 189 PRO A O 1
ATOM 1511 N N . ASN A 1 190 ? -36.545 -9.369 69.035 1.00 76.88 190 ASN A N 1
ATOM 1512 C CA . ASN A 1 190 ? -37.409 -10.551 69.068 1.00 76.88 190 ASN A CA 1
ATOM 1513 C C . ASN A 1 190 ? -36.730 -11.751 68.390 1.00 76.88 190 ASN A C 1
ATOM 1515 O O . ASN A 1 190 ? -36.076 -11.588 67.363 1.00 76.88 190 ASN A O 1
ATOM 1519 N N . LYS A 1 191 ? -36.953 -12.971 68.908 1.00 68.75 191 LYS A N 1
ATOM 1520 C CA . LYS A 1 191 ? -36.373 -14.229 68.381 1.00 68.75 191 LYS A CA 1
ATOM 1521 C C . LYS A 1 191 ? -36.550 -14.427 66.866 1.00 68.75 191 LYS A C 1
ATOM 1523 O O . LYS A 1 191 ? -35.695 -15.047 66.249 1.00 68.75 191 LYS A O 1
ATOM 1528 N N . LEU A 1 192 ? -37.614 -13.883 66.267 1.00 66.06 192 LEU A N 1
ATOM 1529 C CA . LEU A 1 192 ? -37.868 -13.938 64.818 1.00 66.06 192 LEU A CA 1
ATOM 1530 C C . LEU A 1 192 ? -36.894 -13.092 63.978 1.00 66.06 192 LEU A C 1
ATOM 1532 O O . LEU A 1 192 ? -36.728 -13.359 62.798 1.00 66.06 192 LEU A O 1
ATOM 1536 N N . LEU A 1 193 ? -36.239 -12.091 64.571 1.00 66.56 193 LEU A N 1
ATOM 1537 C CA . LEU A 1 193 ? -35.220 -11.266 63.912 1.00 66.56 193 LEU A CA 1
ATOM 1538 C C . LEU A 1 193 ? -33.804 -11.857 64.056 1.00 66.56 193 LEU A C 1
ATOM 1540 O O . LEU A 1 193 ? -32.848 -11.277 63.552 1.00 66.56 193 LEU A O 1
ATOM 1544 N N . ILE A 1 194 ? -33.661 -12.984 64.767 1.00 71.50 194 ILE A N 1
ATOM 1545 C CA . ILE A 1 194 ? -32.373 -13.584 65.157 1.00 71.50 194 ILE A CA 1
ATOM 1546 C C . ILE A 1 194 ? -32.001 -14.810 64.277 1.00 71.50 194 ILE A C 1
ATOM 1548 O O . ILE A 1 194 ? -30.923 -15.374 64.436 1.00 71.50 194 ILE A O 1
ATOM 1552 N N . GLY A 1 195 ? -32.807 -15.204 63.282 1.00 62.69 195 GLY A N 1
ATOM 1553 C CA . GLY A 1 195 ? -32.434 -16.249 62.302 1.00 62.69 195 GLY A CA 1
ATOM 1554 C C . GLY A 1 195 ? -33.395 -16.298 61.106 1.00 62.69 195 GLY A C 1
ATOM 1555 O O . GLY A 1 195 ? -34.534 -15.872 61.245 1.00 62.69 195 GLY A O 1
ATOM 1556 N N . CYS A 1 196 ? -33.044 -16.755 59.899 1.00 51.34 196 CYS A N 1
ATOM 1557 C CA . CYS A 1 196 ? -31.880 -17.489 59.391 1.00 51.34 196 CYS A CA 1
ATOM 1558 C C . CYS A 1 196 ? -31.553 -17.014 57.958 1.00 51.34 196 CYS A C 1
ATOM 1560 O O . CYS A 1 196 ? -32.449 -16.594 57.229 1.00 51.34 196 CYS A O 1
A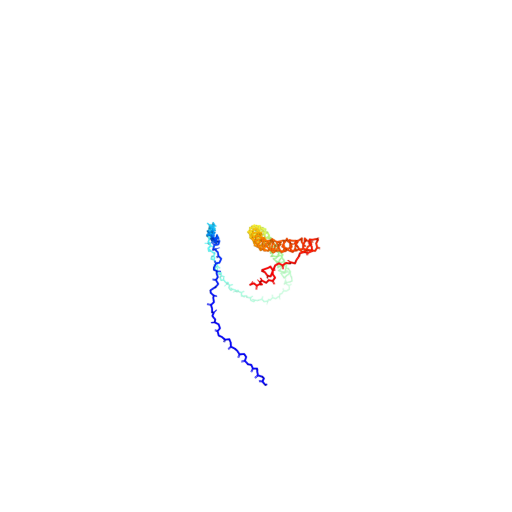TOM 1562 N N . PHE A 1 197 ? -30.285 -17.127 57.552 1.00 56.22 197 PHE A N 1
ATOM 1563 C CA . PHE A 1 197 ? -29.862 -17.000 56.153 1.00 56.22 197 PHE A CA 1
ATOM 1564 C C . PHE A 1 197 ? -30.345 -18.233 55.361 1.00 56.22 197 PHE A C 1
ATOM 1566 O O . PHE A 1 197 ? -30.072 -19.354 55.791 1.00 56.22 197 PHE A O 1
ATOM 1573 N N . ASN A 1 198 ? -31.056 -18.013 54.249 1.00 38.69 198 ASN A N 1
ATOM 1574 C CA . ASN A 1 198 ? -31.340 -19.005 53.199 1.00 38.69 198 ASN A CA 1
ATOM 1575 C C . ASN A 1 198 ? -30.420 -18.758 52.001 1.00 38.69 198 ASN A C 1
ATOM 1577 O O . ASN A 1 198 ? -30.111 -17.568 51.755 1.00 38.69 198 ASN A O 1
#

InterPro domains:
  IPR005516 Remorin, C-terminal [PF03763] (86-191)

pLDDT: mean 73.41, std 28.68, range [27.84, 98.75]

Sequence (198 aa):
MNMGELEESKRVKPEEFPATKEAHIEIKAPNHVSFRKTVVTIPDEKITPPKPLPVAQKAADHGIEKSVGDVKDKADAALARVELEKRLALIKAWEDSEKTKADNKAYKKMSSVESWENTKKASVEAQIKQIEEEFEKKKAEYREKMKNKIAEIHKAAEEKRAMIEAKKKEDFLKVEETAAKFRSTNTTPNKLLIGCFN

Foldseek 3Di:
DDDDDDDDDDDDDDDDDDDPPDPPPPPPDDDDDPDPDDDDDDDDDDDDDDDDDDDDDDDDDDDDDDDPVRVVVVVVVVVVVVVVVVVVVVVVVVVVVVVVVVVVVVVVVVVVVVVVVVVVVVVVVVVVVVVVVVVVVVVVVVVVVVVVVVVVVVVVVVVVVVVVVVVVVVVVVVVVVVVVVCVVVVHDDDPVVVDDDD